Protein AF-A0A968ZEK9-F1 (afdb_monomer)

Radius of gyration: 23.85 Å; Cα contacts (8 Å, |Δi|>4): 477; chains: 1; bounding box: 77×80×57 Å

Solvent-accessible surface area (backbone atoms only — not comparable to full-atom values): 20614 Å² total; per-residue (Å²): 135,85,89,84,88,77,88,77,90,73,88,86,89,82,59,67,65,62,50,50,50,52,48,47,54,52,30,75,77,39,67,40,57,78,72,78,79,81,87,76,82,86,86,79,84,87,88,91,84,93,69,94,74,77,82,80,93,69,94,62,78,66,56,73,53,91,45,94,49,34,39,61,47,53,69,38,92,64,39,58,91,84,57,67,45,40,26,43,38,32,63,88,94,41,78,75,50,76,44,74,38,69,81,75,70,52,62,66,57,61,88,83,58,50,65,66,56,52,47,50,52,48,53,71,30,82,44,52,17,42,50,54,51,38,35,38,77,72,68,76,38,53,69,69,54,53,48,51,47,47,44,52,48,50,52,57,44,55,72,68,77,48,88,47,26,51,59,58,49,52,49,57,47,48,61,71,46,42,65,59,53,42,53,66,51,37,42,81,87,50,52,67,52,56,34,39,49,50,47,50,65,64,34,69,77,36,33,64,70,56,25,30,52,52,46,47,49,34,45,43,52,69,75,37,71,89,41,48,55,72,41,79,46,78,34,61,28,84,58,75,100,50,45,83,36,76,44,80,45,71,37,58,26,32,55,92,54,26,40,29,44,68,42,48,42,72,46,71,72,62,61,65,49,51,49,52,54,56,37,30,48,44,60,62,95,87,43,77,37,84,20,73,29,38,34,42,36,21,73,24,46,54,18,39,63,60,34,35,68,62,52,20,63,48,26,68,38,80,85,31,45,75,22,45,33,43,35,36,23,43,98,72,44,52,78,44,79,32,40,39,38,70,48,28,53,51,48,43,51,55,73,67,49,74,130

Mean predicted aligned error: 12.94 Å

Secondary structure (DSSP, 8-state):
--------------SHHHHHHHHHHHHHHSSB--------------------PPPP-----PPPPSSTTEEEEPBPTTS-TTSPEEEEEEETTEEEEEEEEP-----B--TTS-HHHHHHHHHHSTTHHHHHHHHHHTTSS-HHHHHHHHHHHHHHHHHTTSPPBHHHHHHHHHHHHHHHHHHHHT-TTS-HHHHHHHHHHHHTTS-HHHHHHHHHHHHHHHTSTT-B--EEEEEE--SSTTTT-EEEEEESEEETTEEEEEE--SS---HHHHHHHHHTTSPPTTPPPS-SEEEEEESSHHHHHHHHHHHHHHHTSTTTTTTEEEEEE-TT--EEEE-SHHHHHHHHHHHHS--

Structure (mmCIF, N/CA/C/O backbone):
data_AF-A0A968ZEK9-F1
#
_entry.id   AF-A0A968ZEK9-F1
#
loop_
_atom_site.group_PDB
_atom_site.id
_atom_site.type_symbol
_atom_site.label_atom_id
_atom_site.label_alt_id
_atom_site.label_comp_id
_atom_site.label_asym_id
_atom_site.label_entity_id
_atom_site.label_seq_id
_atom_site.pdbx_PDB_ins_code
_atom_site.Cartn_x
_atom_site.Cartn_y
_atom_site.Cartn_z
_atom_site.occupancy
_atom_site.B_iso_or_equiv
_atom_site.auth_seq_id
_atom_site.auth_comp_id
_atom_site.auth_asym_id
_atom_site.auth_atom_id
_atom_site.pdbx_PDB_model_num
ATOM 1 N N . THR A 1 1 ? -43.739 57.007 -2.354 1.00 28.98 1 THR A N 1
ATOM 2 C CA . THR A 1 1 ? -44.559 56.639 -3.524 1.00 28.98 1 THR A CA 1
ATOM 3 C C . THR A 1 1 ? -43.654 56.047 -4.590 1.00 28.98 1 THR A C 1
ATOM 5 O O . THR A 1 1 ? -42.732 56.745 -4.977 1.00 28.98 1 THR A O 1
ATOM 8 N N . LEU A 1 2 ? -43.916 54.785 -4.980 1.00 26.22 2 LEU A N 1
ATOM 9 C CA . LEU A 1 2 ? -43.369 53.987 -6.110 1.00 26.22 2 LEU A CA 1
ATOM 10 C C . LEU A 1 2 ? -41.840 53.753 -6.122 1.00 26.22 2 LEU A C 1
ATOM 12 O O 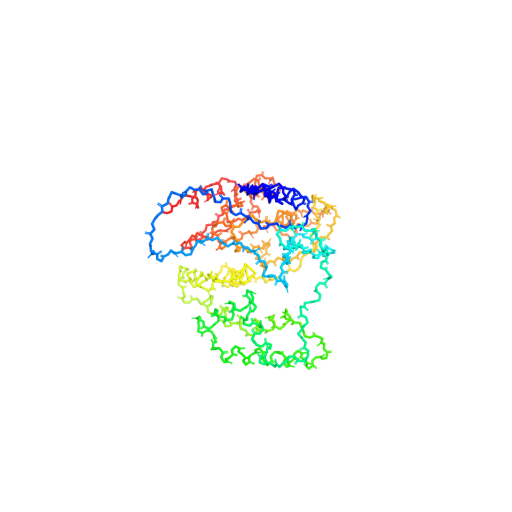. LEU A 1 2 ? -41.072 54.657 -6.405 1.00 26.22 2 LEU A O 1
ATOM 16 N N . THR A 1 3 ? -41.327 52.618 -5.633 1.00 30.19 3 THR A N 1
ATOM 17 C CA . THR A 1 3 ? -41.243 51.270 -6.255 1.00 30.19 3 THR A CA 1
ATOM 18 C C . THR A 1 3 ? -40.454 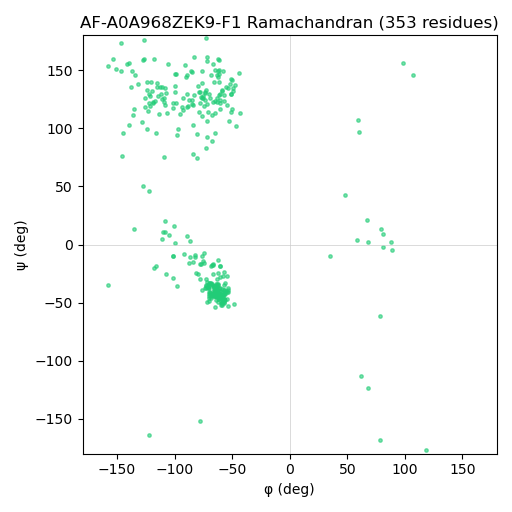51.244 -7.567 1.00 30.19 3 THR A C 1
ATOM 20 O O . THR A 1 3 ? -40.980 51.612 -8.612 1.00 30.19 3 THR A O 1
ATOM 23 N N . GLN A 1 4 ? -39.245 50.676 -7.532 1.00 22.75 4 GLN A N 1
ATOM 24 C CA . GLN A 1 4 ? -38.703 49.957 -8.683 1.00 22.75 4 GLN A CA 1
ATOM 25 C C . GLN A 1 4 ? -37.973 48.698 -8.209 1.00 22.75 4 GLN A C 1
ATOM 27 O O . GLN A 1 4 ? -36.874 48.728 -7.662 1.00 22.75 4 GLN A O 1
ATOM 32 N N . THR A 1 5 ? -38.658 47.577 -8.386 1.00 30.38 5 THR A N 1
ATOM 33 C CA . THR A 1 5 ? -38.152 46.217 -8.257 1.00 30.38 5 THR A CA 1
ATOM 34 C C . THR A 1 5 ? -37.306 45.918 -9.491 1.00 30.38 5 THR A C 1
ATOM 36 O O . THR A 1 5 ? -37.800 46.031 -10.612 1.00 30.38 5 THR A O 1
ATOM 39 N N . SER A 1 6 ? -36.055 45.497 -9.311 1.00 24.09 6 SER A N 1
ATOM 40 C CA . SER A 1 6 ? -35.352 44.734 -10.343 1.00 24.09 6 SER A CA 1
ATOM 41 C C . SER A 1 6 ? -34.788 43.463 -9.717 1.00 24.09 6 SER A C 1
ATOM 43 O O . SER A 1 6 ? -33.847 43.468 -8.932 1.00 24.09 6 SER A O 1
ATOM 45 N N . THR A 1 7 ? -35.446 42.349 -10.017 1.00 27.64 7 THR A N 1
ATOM 46 C CA . THR A 1 7 ? -34.918 41.001 -9.829 1.00 27.64 7 THR A CA 1
ATOM 47 C C . THR A 1 7 ? -33.911 40.741 -10.938 1.00 27.64 7 THR A C 1
ATOM 49 O O . THR A 1 7 ? -34.294 40.599 -12.098 1.00 27.64 7 THR A O 1
ATOM 52 N N . TYR A 1 8 ? -32.629 40.670 -10.584 1.00 22.91 8 TYR A N 1
ATOM 53 C CA . TYR A 1 8 ? -31.582 40.181 -11.474 1.00 22.91 8 TYR A CA 1
ATOM 54 C C . TYR A 1 8 ? -31.314 38.709 -11.147 1.00 22.91 8 TYR A C 1
ATOM 56 O O . TYR A 1 8 ? -30.623 38.380 -10.186 1.00 22.91 8 TYR A O 1
ATOM 64 N N . SER A 1 9 ? -31.892 37.801 -11.933 1.00 31.06 9 SER A N 1
ATOM 65 C CA . SER A 1 9 ? -31.552 36.376 -11.914 1.00 31.06 9 SER A CA 1
ATOM 66 C C . SER A 1 9 ? -30.333 36.141 -12.812 1.00 31.06 9 SER A C 1
ATOM 68 O O . SER A 1 9 ? -30.461 35.708 -13.957 1.00 31.06 9 SER A O 1
ATOM 70 N N . GLY A 1 10 ? -29.146 36.479 -12.312 1.00 24.17 10 GLY A N 1
ATOM 71 C CA . GLY A 1 10 ? -27.875 36.142 -12.950 1.00 24.17 10 GLY A CA 1
ATOM 72 C C . GLY A 1 10 ? -27.344 34.819 -12.404 1.00 24.17 10 GLY A C 1
ATOM 73 O O . GLY A 1 10 ? -27.032 34.721 -11.222 1.00 24.17 10 GLY A O 1
ATOM 74 N N . ARG A 1 11 ? -27.244 33.789 -13.251 1.00 26.94 11 ARG A N 1
ATOM 75 C CA . ARG A 1 11 ? -26.479 32.569 -12.950 1.00 26.94 11 ARG A CA 1
ATOM 76 C C . ARG A 1 11 ? -24.991 32.929 -12.896 1.00 26.94 11 ARG A C 1
ATOM 78 O O . ARG A 1 11 ? -24.403 33.217 -13.934 1.00 26.94 11 ARG A O 1
ATOM 85 N N . PHE A 1 12 ? -24.389 32.878 -11.712 1.00 25.55 12 PHE A N 1
ATOM 86 C CA . PHE A 1 12 ? -22.942 32.992 -11.521 1.00 25.55 12 PHE A CA 1
ATOM 87 C C . PHE A 1 12 ? -22.334 31.588 -11.393 1.00 25.55 12 PHE A C 1
ATOM 89 O O . PHE A 1 12 ? -22.317 30.999 -10.321 1.00 25.55 12 PHE A O 1
ATOM 96 N N . THR A 1 13 ? -21.852 31.038 -12.507 1.00 30.58 13 THR A N 1
ATOM 97 C CA . THR A 1 13 ? -21.030 29.808 -12.558 1.00 30.58 13 THR A CA 1
ATOM 98 C C . THR A 1 13 ? -19.686 30.094 -13.226 1.00 30.58 13 THR A C 1
ATOM 100 O O . THR A 1 13 ? -19.259 29.366 -14.114 1.00 30.58 13 THR A O 1
ATOM 103 N N . TRP A 1 14 ? -19.032 31.186 -12.826 1.00 26.61 14 TRP A N 1
ATOM 104 C CA . TRP A 1 14 ? -17.712 31.588 -13.322 1.00 26.61 14 TRP A CA 1
ATOM 105 C C . TRP A 1 14 ? -16.916 32.252 -12.192 1.00 26.61 14 TRP A C 1
ATOM 107 O O . TRP A 1 14 ? -16.820 33.470 -12.124 1.00 26.61 14 TRP A O 1
ATOM 117 N N . THR A 1 15 ? -16.397 31.444 -11.268 1.00 35.91 15 THR A N 1
ATOM 118 C CA . THR A 1 15 ? -15.361 31.878 -10.302 1.00 35.91 15 THR A CA 1
ATOM 119 C C . THR A 1 15 ? -14.580 30.690 -9.748 1.00 35.91 15 THR A C 1
ATOM 121 O O . THR A 1 15 ? -13.368 30.768 -9.593 1.00 35.91 15 THR A O 1
ATOM 124 N N . ILE A 1 16 ? -15.234 29.539 -9.557 1.00 39.25 16 ILE A N 1
ATOM 125 C CA . ILE A 1 16 ? -14.569 28.323 -9.058 1.00 39.25 16 ILE A CA 1
ATOM 126 C C . ILE A 1 16 ? -13.562 27.772 -10.082 1.00 39.25 16 ILE A C 1
ATOM 128 O O . ILE A 1 16 ? -12.520 27.254 -9.699 1.00 39.25 16 ILE A O 1
ATOM 132 N N . HIS A 1 17 ? -13.826 27.900 -11.388 1.00 37.75 17 HIS A N 1
ATOM 133 C CA . HIS A 1 17 ? -12.976 27.271 -12.403 1.00 37.75 17 HIS A CA 1
ATOM 134 C C . HIS A 1 17 ? -11.595 27.934 -12.518 1.00 37.75 17 HIS A C 1
ATOM 136 O O . HIS A 1 17 ? -10.592 27.224 -12.547 1.00 37.75 17 HIS A O 1
ATOM 142 N N . ASP A 1 18 ? -11.535 29.268 -12.497 1.00 40.44 18 ASP A N 1
ATOM 143 C CA . ASP A 1 18 ? -10.281 30.024 -12.610 1.00 40.44 18 ASP A CA 1
ATOM 144 C C . ASP A 1 18 ? -9.437 29.933 -11.334 1.00 40.44 18 ASP A C 1
ATOM 146 O O . ASP A 1 18 ? -8.210 29.833 -11.405 1.00 40.44 18 ASP A O 1
ATOM 150 N N . GLU A 1 19 ? -10.080 29.885 -10.163 1.00 44.72 19 GLU A N 1
ATOM 151 C CA . GLU A 1 19 ? -9.383 29.629 -8.903 1.00 44.72 19 GLU A CA 1
ATOM 152 C C . GLU A 1 19 ? -8.869 28.193 -8.825 1.00 44.72 19 GLU A C 1
ATOM 154 O O . GLU A 1 19 ? -7.723 28.000 -8.440 1.00 44.72 19 GLU A O 1
ATOM 159 N N . VAL A 1 20 ? -9.633 27.189 -9.275 1.00 44.78 20 VAL A N 1
ATOM 160 C CA . VAL A 1 20 ? -9.168 25.792 -9.366 1.00 44.78 20 VAL A CA 1
ATOM 161 C C . VAL A 1 20 ? -8.015 25.645 -10.365 1.00 44.78 20 VAL A C 1
ATOM 163 O O . VAL A 1 20 ? -7.113 24.843 -10.128 1.00 44.78 20 VAL A O 1
ATOM 166 N N . ILE A 1 21 ? -7.990 26.420 -11.454 1.00 43.75 21 ILE A N 1
ATOM 167 C CA . ILE A 1 21 ? -6.872 26.437 -12.411 1.00 43.75 21 ILE A CA 1
ATOM 168 C C . ILE A 1 21 ? -5.627 27.082 -11.784 1.00 43.75 21 ILE A C 1
ATOM 170 O O . ILE A 1 21 ? -4.557 26.481 -11.852 1.00 43.75 21 ILE A O 1
ATOM 174 N N . ARG A 1 22 ? -5.751 28.229 -11.096 1.00 43.62 22 ARG A N 1
ATOM 175 C CA . ARG A 1 22 ? -4.633 28.847 -10.349 1.00 43.62 22 ARG A CA 1
ATOM 176 C C . ARG A 1 22 ? -4.130 27.960 -9.210 1.00 43.62 22 ARG A C 1
ATOM 178 O O . ARG A 1 22 ? -2.925 27.832 -9.025 1.00 43.62 22 ARG A O 1
ATOM 185 N N . LEU A 1 23 ? -5.046 27.316 -8.489 1.00 47.19 23 LEU A N 1
ATOM 186 C CA . LEU A 1 23 ? -4.777 26.328 -7.447 1.00 47.19 23 LEU A CA 1
ATOM 187 C C . LEU A 1 23 ? -4.029 25.127 -8.025 1.00 47.19 23 LEU A C 1
ATOM 189 O O . LEU A 1 23 ? -3.030 24.710 -7.448 1.00 47.19 23 LEU A O 1
ATOM 193 N N . ARG A 1 24 ? -4.458 24.601 -9.181 1.00 43.88 24 ARG A N 1
ATOM 194 C CA . ARG A 1 24 ? -3.732 23.547 -9.897 1.00 43.88 24 ARG A CA 1
ATOM 195 C C . ARG A 1 24 ? -2.339 24.019 -10.256 1.00 43.88 24 ARG A C 1
ATOM 197 O O . ARG A 1 24 ? -1.403 23.334 -9.885 1.00 43.88 24 ARG A O 1
ATOM 204 N N . GLN A 1 25 ? -2.175 25.175 -10.890 1.00 40.12 25 GLN A N 1
ATOM 205 C CA . GLN A 1 25 ? -0.856 25.681 -11.281 1.00 40.12 25 GLN A CA 1
ATOM 206 C C . GLN A 1 25 ? 0.080 25.832 -10.070 1.00 40.12 25 GLN A C 1
ATOM 208 O O . GLN A 1 25 ? 1.155 25.243 -10.059 1.00 40.12 25 GLN A O 1
ATOM 213 N N . TRP A 1 26 ? -0.388 26.455 -8.985 1.00 46.41 26 TRP A N 1
ATOM 214 C CA . TRP A 1 26 ? 0.371 26.581 -7.737 1.00 46.41 26 TRP A CA 1
ATOM 215 C C . TRP A 1 26 ? 0.687 25.229 -7.074 1.00 46.41 26 TRP A C 1
ATOM 217 O O . TRP A 1 26 ? 1.816 25.006 -6.650 1.00 46.41 26 TRP A O 1
ATOM 227 N N . ALA A 1 27 ? -0.270 24.299 -7.005 1.00 48.72 27 ALA A N 1
ATOM 228 C CA . ALA A 1 27 ? -0.059 22.977 -6.414 1.00 48.72 27 ALA A CA 1
ATOM 229 C C . ALA A 1 27 ? 0.807 22.068 -7.297 1.00 48.72 27 ALA A C 1
ATOM 231 O O . ALA A 1 27 ? 1.523 21.222 -6.774 1.00 48.72 27 ALA A O 1
ATOM 232 N N . THR A 1 28 ? 0.781 22.225 -8.627 1.00 45.41 28 THR A N 1
ATOM 233 C CA . THR A 1 28 ? 1.681 21.473 -9.519 1.00 45.41 28 THR A CA 1
ATOM 234 C C . THR A 1 28 ? 3.130 21.887 -9.265 1.00 45.41 28 THR A C 1
ATOM 236 O O . THR A 1 28 ? 3.989 21.007 -9.209 1.00 45.41 28 THR A O 1
ATOM 239 N N . ASP A 1 29 ? 3.347 23.179 -8.992 1.00 47.03 29 ASP A N 1
ATOM 240 C CA . ASP A 1 29 ? 4.649 23.790 -8.704 1.00 47.03 29 ASP A CA 1
ATOM 241 C C . ASP A 1 29 ? 5.085 23.665 -7.225 1.00 47.03 29 ASP A C 1
ATOM 243 O O . ASP A 1 29 ? 6.263 23.832 -6.912 1.00 47.03 29 ASP A O 1
ATOM 247 N N . THR A 1 30 ? 4.171 23.328 -6.303 1.00 49.38 30 THR A N 1
ATOM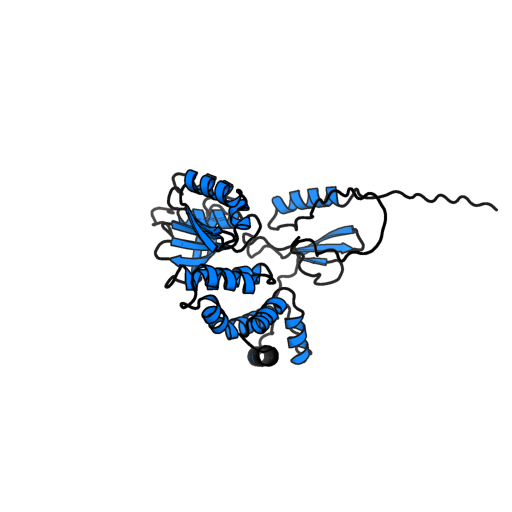 248 C CA . THR A 1 30 ? 4.432 23.312 -4.851 1.00 49.38 30 THR A CA 1
ATOM 249 C C . THR A 1 30 ? 3.854 22.056 -4.197 1.00 49.38 30 THR A C 1
ATOM 251 O O . THR A 1 30 ? 2.641 21.967 -4.132 1.00 49.38 30 THR A O 1
ATOM 254 N N . VAL A 1 31 ? 4.707 21.134 -3.706 1.00 52.03 31 VAL A N 1
ATOM 255 C CA . VAL A 1 31 ? 4.611 20.117 -2.602 1.00 52.03 31 VAL A CA 1
ATOM 256 C C . VAL A 1 31 ? 3.269 19.379 -2.281 1.00 52.03 31 VAL A C 1
ATOM 258 O O . VAL A 1 31 ? 3.261 18.389 -1.554 1.00 52.03 31 VAL A O 1
ATOM 261 N N . TYR A 1 32 ? 2.122 19.755 -2.837 1.00 50.28 32 TYR A N 1
ATOM 262 C CA . TYR A 1 32 ? 0.776 19.312 -2.466 1.00 50.28 32 TYR A CA 1
ATOM 263 C C . TYR A 1 32 ? 0.018 18.790 -3.694 1.00 50.28 32 TYR A C 1
ATOM 265 O O . TYR A 1 32 ? 0.354 19.094 -4.842 1.00 50.28 32 TYR A O 1
ATOM 273 N N . GLU A 1 33 ? -1.010 17.976 -3.462 1.00 44.84 33 GLU A N 1
ATOM 274 C CA . GLU A 1 33 ? -1.949 17.528 -4.496 1.00 44.84 33 GLU A CA 1
ATOM 275 C C . GLU A 1 33 ? -3.352 18.059 -4.204 1.00 44.84 33 GLU A C 1
ATOM 277 O O . GLU A 1 33 ? -3.805 18.070 -3.060 1.00 44.84 33 GLU A O 1
ATOM 282 N N . LEU A 1 34 ? -4.054 18.501 -5.252 1.00 43.53 34 LEU A N 1
ATOM 283 C CA . LEU A 1 34 ? -5.446 18.934 -5.151 1.00 43.53 34 LEU A CA 1
ATOM 284 C C . LEU A 1 34 ? -6.408 17.827 -5.593 1.00 43.53 34 LEU A C 1
ATOM 286 O O . LEU A 1 34 ? -6.103 17.091 -6.538 1.00 43.53 34 LEU A O 1
ATOM 290 N N . PRO A 1 35 ? -7.605 17.744 -4.986 1.00 40.25 35 PRO A N 1
ATOM 291 C CA . PRO A 1 35 ? -8.634 16.809 -5.417 1.00 40.25 35 PRO A CA 1
ATOM 292 C C . PRO A 1 35 ? -9.080 17.089 -6.862 1.00 40.25 35 PRO A C 1
ATOM 294 O O . PRO A 1 35 ? -9.258 18.236 -7.283 1.00 40.25 35 PRO A O 1
ATOM 297 N N . LYS A 1 36 ? -9.299 16.024 -7.644 1.00 37.28 36 LYS A N 1
ATOM 298 C CA . LYS A 1 36 ? -9.933 16.130 -8.964 1.00 37.28 36 LYS A CA 1
ATOM 299 C C . LYS A 1 36 ? -11.417 16.461 -8.787 1.00 37.28 36 LYS A C 1
ATOM 301 O O . LYS A 1 36 ? -12.175 15.630 -8.304 1.00 37.28 36 LYS A O 1
ATOM 306 N N . VAL A 1 37 ? -11.839 17.644 -9.224 1.00 34.81 37 VAL A N 1
ATOM 307 C CA . VAL A 1 37 ? -13.261 17.955 -9.441 1.00 34.81 37 VAL A CA 1
ATOM 308 C C . VAL A 1 37 ? -13.694 17.279 -10.747 1.00 34.81 37 VAL A C 1
ATOM 310 O O . VAL A 1 37 ? -13.022 17.457 -11.766 1.00 34.81 37 VAL A O 1
ATOM 313 N N . SER A 1 38 ? -14.760 16.472 -10.731 1.00 34.12 38 SER A N 1
ATOM 314 C CA . SER A 1 38 ? -15.319 15.879 -11.950 1.00 34.12 38 SER A CA 1
ATOM 315 C C . SER A 1 38 ? -16.028 16.953 -12.780 1.00 34.12 38 SER A C 1
ATOM 317 O O . SER A 1 38 ? -16.972 17.590 -12.317 1.00 34.12 38 SER A O 1
ATOM 319 N N . GLU A 1 39 ? -15.582 17.162 -14.019 1.00 34.09 39 GLU A N 1
ATOM 320 C CA . GLU A 1 39 ? -16.275 18.003 -15.002 1.00 34.09 39 GLU A CA 1
ATOM 321 C C . GLU A 1 39 ? -17.419 17.204 -15.641 1.00 34.09 39 GLU A C 1
ATOM 323 O O . GLU A 1 39 ? -17.317 16.756 -16.783 1.00 34.09 39 GLU A O 1
ATOM 328 N N . ASP A 1 40 ? -18.513 16.993 -14.909 1.00 31.09 40 ASP A N 1
ATOM 329 C CA . ASP A 1 40 ? -19.722 16.425 -15.510 1.00 31.09 40 ASP A CA 1
ATOM 330 C C . ASP A 1 40 ? -20.536 17.545 -16.174 1.00 31.09 40 ASP A C 1
ATOM 332 O O . ASP A 1 40 ? -21.197 18.359 -15.524 1.00 31.09 40 ASP A O 1
ATOM 336 N N . ARG A 1 41 ? -20.450 17.622 -17.507 1.00 29.83 41 ARG A N 1
ATOM 337 C CA . ARG A 1 41 ? -21.214 18.569 -18.328 1.00 29.83 41 ARG A CA 1
ATOM 338 C C . ARG A 1 41 ? -22.683 18.148 -18.377 1.00 29.83 41 ARG A C 1
ATOM 340 O O . ARG A 1 41 ? -23.063 17.226 -19.093 1.00 29.83 41 ARG A O 1
ATOM 347 N N . SER A 1 42 ? -23.524 18.884 -17.663 1.00 29.36 42 SER A N 1
ATOM 348 C CA . SER A 1 42 ? -24.974 18.716 -17.625 1.00 29.36 42 SER A CA 1
ATOM 349 C C . SER A 1 42 ? -25.623 18.905 -19.008 1.00 29.36 42 SER A C 1
ATOM 351 O O . SER A 1 42 ? -25.658 20.009 -19.552 1.00 29.36 42 SER A O 1
ATOM 353 N N . ARG A 1 43 ? -26.250 17.852 -19.543 1.00 28.77 43 ARG A N 1
ATOM 354 C CA . ARG A 1 43 ? -27.448 17.970 -20.391 1.00 28.77 43 ARG A CA 1
ATOM 355 C C . ARG A 1 43 ? -28.555 17.128 -19.766 1.00 28.77 43 ARG A C 1
ATOM 357 O O . ARG A 1 43 ? -28.595 15.921 -19.956 1.00 28.77 43 ARG A O 1
ATOM 364 N N . ALA A 1 44 ? -29.452 17.783 -19.036 1.00 28.42 44 ALA A N 1
ATOM 365 C CA . ALA A 1 44 ? -30.714 17.202 -18.599 1.00 28.42 44 ALA A CA 1
ATOM 366 C C . ALA A 1 44 ? -31.860 18.089 -19.104 1.00 28.42 44 ALA A C 1
ATOM 368 O O . ALA A 1 44 ? -31.965 19.259 -18.734 1.00 28.42 44 ALA A O 1
ATOM 369 N N . ILE A 1 45 ? -32.674 17.523 -19.997 1.00 27.56 45 ILE A N 1
ATOM 370 C CA . ILE A 1 45 ? -34.007 18.012 -20.369 1.00 27.56 45 ILE A CA 1
ATOM 371 C C . ILE A 1 45 ? -35.003 17.445 -19.340 1.00 27.56 45 ILE A C 1
ATOM 373 O O . ILE A 1 45 ? -34.774 16.383 -18.766 1.00 27.56 45 ILE A O 1
ATOM 377 N N . ALA A 1 46 ? -36.058 18.209 -19.065 1.00 27.81 46 ALA A N 1
ATOM 378 C CA . ALA A 1 46 ? -36.941 18.115 -17.907 1.00 27.81 46 ALA A CA 1
ATOM 379 C C . ALA A 1 46 ? -37.911 16.908 -17.839 1.00 27.81 46 ALA A C 1
ATOM 381 O O . ALA A 1 46 ? -38.335 16.378 -18.864 1.00 27.81 46 ALA A O 1
ATOM 382 N N . SER A 1 47 ? -38.391 16.684 -16.599 1.00 25.78 47 SER A N 1
ATOM 383 C CA . SER A 1 47 ? -39.685 16.096 -16.159 1.00 25.78 47 SER A CA 1
ATOM 384 C C . SER A 1 47 ? -39.739 14.594 -15.753 1.00 25.78 47 SER A C 1
ATOM 386 O O . SER A 1 47 ? -38.816 13.855 -16.076 1.00 25.78 47 SER A O 1
ATOM 388 N N . PRO A 1 48 ? -40.721 14.149 -14.918 1.00 31.12 48 PRO A N 1
ATOM 389 C CA . PRO A 1 48 ? -40.449 13.782 -13.516 1.00 31.12 48 PRO A CA 1
ATOM 390 C C . PRO A 1 48 ? -40.917 12.368 -13.076 1.00 31.12 48 PRO A C 1
ATOM 392 O O . PRO A 1 48 ? -41.633 11.684 -13.799 1.00 31.12 48 PRO A O 1
ATOM 395 N N . ALA A 1 49 ? -40.575 12.028 -11.817 1.00 24.38 49 ALA A N 1
ATOM 396 C CA . ALA A 1 49 ? -41.019 10.915 -10.943 1.00 24.38 49 ALA A CA 1
ATOM 397 C C . ALA A 1 49 ? -39.998 9.767 -10.700 1.00 24.38 49 ALA A C 1
ATOM 399 O O . ALA A 1 49 ? -39.144 9.489 -11.541 1.00 24.38 49 ALA A O 1
ATOM 400 N N . PRO A 1 50 ? -39.998 9.163 -9.488 1.00 29.48 50 PRO A N 1
ATOM 401 C CA . PRO A 1 50 ? -38.776 8.762 -8.801 1.00 29.48 50 PRO A CA 1
ATOM 402 C C . PRO A 1 50 ? -38.409 7.309 -9.094 1.00 29.48 50 PRO A C 1
ATOM 404 O O . PRO A 1 50 ? -39.117 6.382 -8.710 1.00 29.48 50 PRO A O 1
ATOM 407 N N . THR A 1 51 ? -37.245 7.099 -9.699 1.00 25.00 51 THR A N 1
ATOM 408 C CA . THR A 1 51 ? -36.610 5.779 -9.729 1.00 25.00 51 THR A CA 1
ATOM 409 C C . THR A 1 51 ? -35.320 5.873 -8.928 1.00 25.00 51 THR A C 1
ATOM 411 O O . THR A 1 51 ? -34.528 6.786 -9.151 1.00 25.00 51 THR A O 1
ATOM 414 N N . ARG A 1 52 ? -35.137 4.963 -7.960 1.00 30.55 52 ARG A N 1
ATOM 415 C CA . ARG A 1 52 ? -33.921 4.811 -7.143 1.00 30.55 52 ARG A CA 1
ATOM 416 C C . ARG A 1 52 ? -32.681 4.848 -8.043 1.00 30.55 52 ARG A C 1
ATOM 418 O O . ARG A 1 52 ? -32.368 3.861 -8.706 1.00 30.55 52 ARG A O 1
ATOM 425 N N . ALA A 1 53 ? -31.990 5.983 -8.063 1.00 24.36 53 ALA A N 1
ATOM 426 C CA . ALA A 1 53 ? -30.742 6.140 -8.786 1.00 24.36 53 ALA A CA 1
ATOM 427 C C . ALA A 1 53 ? -29.582 5.645 -7.915 1.00 24.36 53 ALA A C 1
ATOM 429 O O . ALA A 1 53 ? -29.395 6.059 -6.772 1.00 24.36 53 ALA A O 1
ATOM 430 N N . ARG A 1 54 ? -28.840 4.710 -8.499 1.00 24.50 54 ARG A N 1
ATOM 431 C CA . ARG A 1 54 ? -27.565 4.142 -8.068 1.00 24.50 54 ARG A CA 1
ATOM 432 C C . ARG A 1 54 ? -26.553 5.269 -7.809 1.00 24.50 54 ARG A C 1
ATOM 434 O O . ARG A 1 54 ? -26.445 6.178 -8.628 1.00 24.50 54 ARG A O 1
ATOM 441 N N . ALA A 1 55 ? -25.827 5.203 -6.693 1.00 24.38 55 ALA A N 1
ATOM 442 C CA . ALA A 1 55 ? -24.800 6.188 -6.351 1.00 24.38 55 ALA A CA 1
ATOM 443 C C . ALA A 1 55 ? -23.713 6.254 -7.449 1.00 24.38 55 ALA A C 1
ATOM 445 O O . ALA A 1 55 ? -23.246 5.197 -7.889 1.00 24.38 55 ALA A O 1
ATOM 446 N N . PRO A 1 56 ? -23.310 7.454 -7.911 1.00 23.53 56 PRO A N 1
ATOM 447 C CA . PRO A 1 56 ? -22.226 7.600 -8.870 1.00 23.53 56 PRO A CA 1
ATOM 448 C C . PRO A 1 56 ? -20.884 7.257 -8.212 1.00 23.53 56 PRO A C 1
ATOM 450 O O . PRO A 1 56 ? -20.532 7.757 -7.145 1.00 23.53 56 PRO A O 1
ATOM 453 N N . SER A 1 57 ? -20.132 6.383 -8.876 1.00 28.22 57 SER A N 1
ATOM 454 C CA . SER A 1 57 ? -18.766 5.993 -8.544 1.00 28.22 57 SER A CA 1
ATOM 455 C C . SER A 1 57 ? -17.799 7.141 -8.849 1.00 28.22 57 SER A C 1
ATOM 457 O O . SER A 1 57 ? -17.315 7.273 -9.972 1.00 28.22 57 SER A O 1
ATOM 459 N N . GLY A 1 58 ? -17.525 7.973 -7.849 1.00 23.03 58 GLY A N 1
ATOM 460 C CA . GLY A 1 58 ? -16.484 8.994 -7.889 1.00 23.03 58 GLY A CA 1
ATOM 461 C C . GLY A 1 58 ? -15.864 9.138 -6.507 1.00 23.03 58 GLY A C 1
ATOM 462 O O . GLY A 1 58 ? -16.408 9.820 -5.648 1.00 23.03 58 GLY A O 1
ATOM 463 N N . THR A 1 59 ? -14.744 8.461 -6.258 1.00 25.62 59 THR A N 1
ATOM 464 C CA . THR A 1 59 ? -13.970 8.635 -5.023 1.00 25.62 59 THR A CA 1
ATOM 465 C C . THR A 1 59 ? -13.109 9.886 -5.138 1.00 25.62 59 THR A C 1
ATOM 467 O O . THR A 1 59 ? -12.002 9.841 -5.678 1.00 25.62 59 THR A O 1
ATOM 470 N N . THR A 1 60 ? -13.620 10.999 -4.625 1.00 24.34 60 THR A N 1
ATOM 471 C CA . THR A 1 60 ? -12.837 12.195 -4.307 1.00 24.34 60 THR A CA 1
ATOM 472 C C . THR A 1 60 ? -12.339 12.056 -2.871 1.00 24.34 60 THR A C 1
ATOM 474 O O . THR A 1 60 ? -13.141 11.983 -1.943 1.00 24.34 60 THR A O 1
ATOM 477 N N . THR A 1 61 ? -11.024 12.016 -2.652 1.00 32.56 61 THR A N 1
ATOM 478 C CA . THR A 1 61 ? -10.435 12.174 -1.315 1.00 32.56 61 THR A CA 1
ATOM 479 C C . THR A 1 61 ? -10.547 13.638 -0.898 1.00 32.56 61 THR A C 1
ATOM 481 O O . THR A 1 61 ? -9.623 14.426 -1.066 1.00 32.56 61 THR A O 1
ATOM 484 N N . ALA A 1 62 ? -11.705 14.016 -0.365 1.00 33.91 62 ALA A N 1
ATOM 485 C CA . ALA A 1 62 ? -11.751 15.068 0.635 1.00 33.91 62 ALA A CA 1
ATOM 486 C C . ALA A 1 62 ? -11.451 14.396 1.981 1.00 33.91 62 ALA A C 1
ATOM 488 O O . ALA A 1 62 ? -12.171 13.480 2.384 1.00 33.91 62 ALA A O 1
ATOM 489 N N . ALA A 1 63 ? -10.390 14.818 2.676 1.00 38.69 63 ALA A N 1
ATOM 490 C CA . ALA A 1 63 ? -10.355 14.611 4.118 1.00 38.69 63 ALA A CA 1
ATOM 491 C C . ALA A 1 63 ? -11.609 15.301 4.673 1.00 38.69 63 ALA A C 1
ATOM 493 O O . ALA A 1 63 ? -11.896 16.441 4.295 1.00 38.69 63 ALA A O 1
ATOM 494 N N . ALA A 1 64 ? -12.403 14.588 5.475 1.00 38.03 64 ALA A N 1
ATOM 495 C CA . ALA A 1 64 ? -13.572 15.180 6.110 1.00 38.03 64 ALA A CA 1
ATOM 496 C C . ALA A 1 64 ? -13.152 16.491 6.801 1.00 38.03 64 ALA A C 1
ATOM 498 O O . ALA A 1 64 ? -12.041 16.551 7.337 1.00 38.03 64 ALA A O 1
ATOM 499 N N . PRO A 1 65 ? -13.987 17.542 6.764 1.00 36.25 65 PRO A N 1
ATOM 500 C CA . PRO A 1 65 ? -13.636 18.807 7.380 1.00 36.25 65 PRO A CA 1
ATOM 501 C C . PRO A 1 65 ? -13.259 18.577 8.844 1.00 36.25 65 PRO A C 1
ATOM 503 O O . PRO A 1 65 ? -14.087 18.121 9.629 1.00 36.25 65 PRO A O 1
ATOM 506 N N . ALA A 1 66 ? -12.023 18.923 9.218 1.00 42.25 66 ALA A N 1
ATOM 507 C CA . ALA A 1 66 ? -11.629 18.987 10.625 1.00 42.25 66 ALA A CA 1
ATOM 508 C C . ALA A 1 66 ? -12.541 19.971 11.394 1.00 42.25 66 ALA A C 1
ATOM 510 O O . ALA A 1 66 ? -12.771 19.800 12.588 1.00 42.25 66 ALA A O 1
ATOM 511 N N . LEU A 1 67 ? -13.087 20.968 10.672 1.00 39.12 67 LEU A N 1
ATOM 512 C CA . LEU A 1 67 ? -14.141 21.919 11.045 1.00 39.12 67 LEU A CA 1
ATOM 513 C C . LEU A 1 67 ? -14.918 22.356 9.775 1.00 39.12 67 LEU A C 1
ATOM 515 O O . LEU A 1 67 ? -14.307 22.402 8.702 1.00 39.12 67 LEU A O 1
ATOM 519 N N . PRO A 1 68 ? -16.215 22.729 9.846 1.00 43.25 68 PRO A N 1
ATOM 520 C CA . PRO A 1 68 ? -16.976 23.217 8.686 1.00 43.25 68 PRO A CA 1
ATOM 521 C C . PRO A 1 68 ? -16.248 24.344 7.930 1.00 43.25 68 PRO A C 1
ATOM 523 O O . PRO A 1 68 ? -15.803 25.314 8.541 1.00 43.25 68 PRO A O 1
ATOM 526 N N . GLY A 1 69 ? -16.119 24.219 6.603 1.00 49.09 69 GLY A N 1
ATOM 527 C CA . GLY A 1 69 ? -15.428 25.205 5.755 1.00 49.09 69 GLY A CA 1
ATOM 528 C C . GLY A 1 69 ? -13.896 25.088 5.721 1.00 49.09 69 GLY A C 1
ATOM 529 O O . GLY A 1 69 ? -13.228 25.960 5.170 1.00 49.09 69 GLY A O 1
ATOM 530 N N . GLN A 1 70 ? -13.305 24.031 6.286 1.00 47.81 70 GLN A N 1
ATOM 531 C CA . GLN A 1 70 ? -11.862 23.778 6.202 1.00 47.81 70 GLN A CA 1
ATOM 532 C C . GLN A 1 70 ? -11.583 22.440 5.521 1.00 47.81 70 GLN A C 1
ATOM 534 O O . GLN A 1 70 ? -12.162 21.423 5.893 1.00 47.81 70 GLN A O 1
ATOM 539 N N . TYR A 1 71 ? -10.664 22.443 4.557 1.00 56.03 71 TYR A N 1
ATOM 540 C CA . TYR A 1 71 ? -10.224 21.242 3.849 1.00 56.03 71 TYR A CA 1
ATOM 541 C C . TYR A 1 71 ? -8.722 21.079 4.036 1.00 56.03 71 TYR A C 1
ATOM 543 O O . TYR A 1 71 ? -7.944 21.950 3.647 1.00 56.03 71 TYR A O 1
ATOM 551 N N . GLU A 1 72 ? -8.302 19.977 4.645 1.00 57.72 72 GLU A N 1
ATOM 552 C CA . GLU A 1 72 ? -6.883 19.655 4.751 1.00 57.72 72 GLU A CA 1
ATOM 553 C C . GLU A 1 72 ? -6.354 19.192 3.389 1.00 57.72 72 GLU A C 1
ATOM 555 O O . GLU A 1 72 ? -6.963 18.349 2.724 1.00 57.72 72 GLU A O 1
ATOM 560 N N . LEU A 1 73 ? -5.230 19.767 2.959 1.00 58.78 73 LEU A N 1
ATOM 561 C CA . LEU A 1 73 ? -4.539 19.323 1.759 1.00 58.78 73 LEU A CA 1
ATOM 562 C C . LEU A 1 73 ? -3.643 18.136 2.094 1.00 58.78 73 LEU A C 1
ATOM 564 O O . LEU A 1 73 ? -2.795 18.211 2.987 1.00 58.78 73 LEU A O 1
ATOM 568 N N . ALA A 1 74 ? -3.776 17.062 1.320 1.00 55.12 74 ALA A N 1
ATOM 569 C CA . ALA A 1 74 ? -2.839 15.955 1.394 1.00 55.12 74 ALA A CA 1
ATOM 570 C C . ALA A 1 74 ? -1.450 16.428 0.933 1.00 55.12 74 ALA A C 1
ATOM 572 O O . ALA A 1 74 ? -1.276 16.939 -0.179 1.00 55.12 74 ALA A O 1
ATOM 573 N N . ARG A 1 75 ? -0.451 16.256 1.803 1.00 59.31 75 ARG A N 1
ATOM 574 C CA . ARG A 1 75 ? 0.960 16.401 1.428 1.00 59.31 75 ARG A CA 1
ATOM 575 C C . ARG A 1 75 ? 1.324 15.298 0.443 1.00 59.31 75 ARG A C 1
ATOM 577 O O . ARG A 1 75 ? 0.922 14.149 0.635 1.00 59.31 75 ARG A O 1
ATOM 584 N N . ARG A 1 76 ? 2.121 15.627 -0.576 1.00 57.59 76 ARG A N 1
ATOM 585 C CA . ARG A 1 76 ? 2.721 14.590 -1.420 1.00 57.59 76 ARG A CA 1
ATOM 586 C C . ARG A 1 76 ? 3.649 13.713 -0.575 1.00 57.59 76 ARG A C 1
ATOM 588 O O . ARG A 1 76 ? 4.335 14.258 0.293 1.00 57.59 76 ARG A O 1
ATOM 595 N N . PRO A 1 77 ? 3.744 12.401 -0.823 1.00 55.31 77 PRO A N 1
ATOM 596 C CA . PRO A 1 77 ? 4.738 11.544 -0.171 1.00 55.31 77 PRO A CA 1
ATOM 597 C C . PRO A 1 77 ? 6.196 12.023 -0.329 1.00 55.31 77 PRO A C 1
ATOM 599 O O . PRO A 1 77 ? 7.033 11.750 0.528 1.00 55.31 77 PRO A O 1
ATOM 602 N N . SER A 1 78 ? 6.511 12.747 -1.407 1.00 51.88 78 SER A N 1
ATOM 603 C CA . SER A 1 78 ? 7.803 13.406 -1.670 1.00 51.88 78 SER A CA 1
ATOM 604 C C . SER A 1 78 ? 8.055 14.694 -0.890 1.00 51.88 78 SER A C 1
ATOM 606 O O . SER A 1 78 ? 9.173 15.204 -0.911 1.00 51.88 78 SER A O 1
ATOM 608 N N . SER A 1 79 ? 7.047 15.237 -0.205 1.00 49.84 79 SER A N 1
ATOM 609 C CA . SER A 1 79 ? 7.190 16.494 0.530 1.00 49.84 79 SER A CA 1
ATOM 610 C C . SER A 1 79 ? 8.349 16.406 1.528 1.00 49.84 79 SER A C 1
ATOM 612 O O . SER A 1 79 ? 8.421 15.421 2.268 1.00 49.84 79 SER A O 1
ATOM 614 N N . PRO A 1 80 ? 9.222 17.429 1.627 1.00 49.66 80 PRO A N 1
ATOM 615 C CA . PRO A 1 80 ? 10.202 17.496 2.703 1.00 49.66 80 PRO A CA 1
ATOM 616 C C . PRO A 1 80 ? 9.513 17.301 4.056 1.00 49.66 80 PRO A C 1
ATOM 618 O O . PRO A 1 80 ? 8.432 17.844 4.280 1.00 49.66 80 PRO A O 1
ATOM 621 N N . ASN A 1 81 ? 10.145 16.597 4.999 1.00 49.66 81 ASN A N 1
ATOM 622 C CA . ASN A 1 81 ? 9.585 16.433 6.352 1.00 49.66 81 ASN A CA 1
ATOM 623 C C . ASN A 1 81 ? 9.319 17.783 7.053 1.00 49.66 81 ASN A C 1
ATOM 625 O O . ASN A 1 81 ? 8.496 17.859 7.962 1.00 49.66 81 ASN A O 1
ATOM 629 N N . SER A 1 82 ? 10.019 18.841 6.631 1.00 46.72 82 SER A N 1
ATOM 630 C CA . SER A 1 82 ? 9.847 20.222 7.089 1.00 46.72 82 SER A CA 1
ATOM 631 C C . SER A 1 82 ? 8.705 20.979 6.401 1.00 46.72 82 SER A C 1
ATOM 633 O O . SER A 1 82 ? 8.389 22.089 6.825 1.00 46.72 82 SER A O 1
ATOM 635 N N . ALA A 1 83 ? 8.087 20.422 5.354 1.00 50.00 83 ALA A N 1
ATOM 636 C CA . ALA A 1 83 ? 6.961 21.053 4.683 1.00 50.00 83 ALA A CA 1
ATOM 637 C C . ALA A 1 83 ? 5.754 21.096 5.639 1.00 50.00 83 ALA A C 1
ATOM 639 O O . ALA A 1 83 ? 5.323 20.040 6.133 1.00 50.00 83 ALA A O 1
ATOM 640 N N . PRO A 1 84 ? 5.208 22.294 5.925 1.00 52.78 84 PRO A N 1
ATOM 641 C CA . PRO A 1 84 ? 4.071 22.427 6.826 1.00 52.78 84 PRO A CA 1
ATOM 642 C C . PRO A 1 84 ? 2.868 21.660 6.263 1.00 52.78 84 PRO A C 1
ATOM 644 O O . PRO A 1 84 ? 2.727 21.512 5.057 1.00 52.78 84 PRO A O 1
ATOM 647 N N . GLY A 1 85 ? 1.976 21.144 7.108 1.00 61.53 85 GLY A N 1
ATOM 648 C CA . GLY A 1 85 ? 0.655 20.781 6.584 1.00 61.53 85 GLY A CA 1
ATOM 649 C C . GLY A 1 85 ? -0.043 22.062 6.118 1.00 61.53 85 GLY A C 1
ATOM 650 O O . GLY A 1 85 ? 0.219 23.125 6.678 1.00 61.53 85 GLY A O 1
ATOM 651 N N . LEU A 1 86 ? -0.913 22.002 5.115 1.00 66.69 86 LEU A N 1
ATOM 652 C CA . LEU A 1 86 ? -1.715 23.158 4.706 1.00 66.69 86 LEU A CA 1
ATOM 653 C C . LEU A 1 86 ? -3.191 22.802 4.755 1.00 66.69 86 LEU A C 1
ATOM 655 O O . LEU A 1 86 ? -3.591 21.714 4.347 1.00 66.69 86 LEU A O 1
ATOM 659 N N . ARG A 1 87 ? -4.009 23.745 5.218 1.00 69.50 87 ARG A N 1
ATOM 660 C CA . ARG A 1 87 ? -5.460 23.686 5.049 1.00 69.50 87 ARG A CA 1
ATOM 661 C C . ARG A 1 87 ? -5.911 24.795 4.118 1.00 69.50 87 ARG A C 1
ATOM 663 O O . ARG A 1 87 ? -5.476 25.938 4.250 1.00 69.50 87 ARG A O 1
ATOM 670 N N . ALA A 1 88 ? -6.795 24.454 3.194 1.00 66.56 88 ALA A N 1
ATOM 671 C CA . ALA A 1 88 ? -7.587 25.415 2.455 1.00 66.56 88 ALA A CA 1
ATOM 672 C C . ALA A 1 88 ? -8.717 25.911 3.362 1.00 66.56 88 ALA A C 1
ATOM 674 O O . ALA A 1 88 ? -9.473 25.108 3.921 1.00 66.56 88 ALA A O 1
ATOM 675 N N . ARG A 1 89 ? -8.835 27.231 3.510 1.00 59.19 89 ARG A N 1
ATOM 676 C CA . ARG A 1 89 ? -9.944 27.851 4.233 1.00 59.19 89 ARG A CA 1
ATOM 677 C C . ARG A 1 89 ? -10.989 28.351 3.247 1.00 59.19 89 ARG A C 1
ATOM 679 O O . ARG A 1 89 ? -10.666 29.050 2.289 1.00 59.19 89 ARG A O 1
ATOM 686 N N . VAL A 1 90 ? -12.239 27.998 3.513 1.00 60.88 90 VAL A N 1
ATOM 687 C CA . VAL A 1 90 ? -13.417 28.459 2.785 1.00 60.88 90 VAL A CA 1
ATOM 688 C C . VAL A 1 90 ? -14.347 29.130 3.794 1.00 60.88 90 VAL A C 1
ATOM 690 O O . VAL A 1 90 ? -14.728 28.530 4.798 1.00 60.88 90 VAL A O 1
ATOM 693 N N . VAL A 1 91 ? -14.680 30.400 3.567 1.00 61.53 91 VAL A N 1
ATOM 694 C CA . VAL A 1 91 ? -15.620 31.159 4.406 1.00 61.53 91 VAL A CA 1
ATOM 695 C C . VAL A 1 91 ? -16.849 31.471 3.559 1.00 61.53 91 VAL A C 1
ATOM 697 O O . VAL A 1 91 ? -16.763 32.219 2.587 1.00 61.53 91 VAL A O 1
ATOM 700 N N . GLY A 1 92 ? -17.987 30.862 3.902 1.00 72.62 92 GLY A N 1
ATOM 701 C CA . GLY A 1 92 ? -19.138 30.803 2.995 1.00 72.62 92 GLY A CA 1
ATOM 702 C C . GLY A 1 92 ? -18.818 29.909 1.792 1.00 72.62 92 GLY A C 1
ATOM 703 O O . GLY A 1 92 ? -18.411 28.768 1.991 1.00 72.62 92 GLY A O 1
ATOM 704 N N . ASP A 1 93 ? -18.938 30.458 0.579 1.00 68.56 93 ASP A N 1
ATOM 705 C CA . ASP A 1 93 ? -18.605 29.788 -0.695 1.00 68.56 93 ASP A CA 1
ATOM 706 C C . ASP A 1 93 ? -17.286 30.291 -1.323 1.00 68.56 93 ASP A C 1
ATOM 708 O O . ASP A 1 93 ? -16.965 29.955 -2.463 1.00 68.56 93 ASP A O 1
ATOM 712 N N . ALA A 1 94 ? -16.518 31.121 -0.607 1.00 56.09 94 ALA A N 1
ATOM 713 C CA . ALA A 1 94 ? -15.291 31.732 -1.118 1.00 56.09 94 ALA A CA 1
ATOM 714 C C . ALA A 1 94 ? -14.040 31.112 -0.483 1.00 56.09 94 ALA A C 1
ATOM 716 O O . ALA A 1 94 ? -13.934 31.023 0.744 1.00 56.09 94 ALA A O 1
ATOM 717 N N . PHE A 1 95 ? -13.073 30.719 -1.316 1.00 69.50 95 PHE A N 1
ATOM 718 C CA . PHE A 1 95 ? -11.736 30.336 -0.868 1.00 69.50 95 PHE A CA 1
ATOM 719 C C . PHE A 1 95 ? -10.997 31.578 -0.360 1.00 69.50 95 PHE A C 1
ATOM 7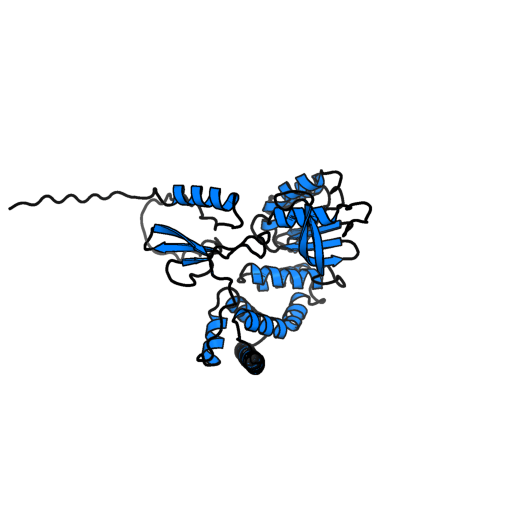21 O O . PHE A 1 95 ? -10.907 32.592 -1.046 1.00 69.50 95 PHE A O 1
ATOM 728 N N . THR A 1 96 ? -10.485 31.513 0.867 1.00 67.69 96 THR A N 1
ATOM 729 C CA . THR A 1 96 ? -9.841 32.656 1.535 1.00 67.69 96 THR A CA 1
ATOM 730 C C . THR A 1 96 ? -8.335 32.478 1.714 1.00 67.69 96 THR A C 1
ATOM 732 O O . THR A 1 96 ? -7.700 33.315 2.349 1.00 67.69 96 THR A O 1
ATOM 735 N N . GLY A 1 97 ? -7.753 31.399 1.181 1.00 69.06 97 GLY A N 1
ATOM 736 C CA . GLY A 1 97 ? -6.314 31.137 1.215 1.00 69.06 97 GLY A CA 1
ATOM 737 C C . GLY A 1 97 ? -5.916 29.858 1.953 1.00 69.06 97 GLY A C 1
ATOM 738 O O . GLY A 1 97 ? -6.756 29.077 2.415 1.00 69.06 97 GLY A O 1
ATOM 739 N N . PHE A 1 98 ? -4.601 29.654 2.045 1.00 70.94 98 PHE A N 1
ATOM 740 C CA . PHE A 1 98 ? -3.991 28.545 2.771 1.00 70.94 98 PHE A CA 1
ATOM 741 C C . PHE A 1 98 ? -3.501 28.988 4.139 1.00 70.94 98 PHE A C 1
ATOM 743 O O . PHE A 1 98 ? -2.849 30.022 4.272 1.00 70.94 98 PHE A O 1
ATOM 750 N N . GLU A 1 99 ? -3.762 28.162 5.143 1.00 64.44 99 GLU A N 1
ATOM 751 C CA . GLU A 1 99 ? -3.197 28.330 6.475 1.00 64.44 99 GLU A CA 1
ATOM 752 C C . GLU A 1 99 ? -2.280 27.137 6.785 1.00 64.44 99 GLU A C 1
ATOM 754 O O . GLU A 1 99 ? -2.662 25.992 6.511 1.00 64.44 99 GLU A O 1
ATOM 759 N N . PRO A 1 100 ? -1.080 27.367 7.351 1.00 56.25 100 PRO A N 1
ATOM 760 C CA . PRO A 1 100 ? -0.248 26.281 7.834 1.00 56.25 100 PRO A CA 1
ATOM 761 C C . PRO A 1 100 ? -0.962 25.540 8.965 1.00 56.25 100 PRO A C 1
ATOM 763 O O . PRO A 1 100 ? -1.359 26.139 9.966 1.00 56.25 100 PRO A O 1
ATOM 766 N N . LEU A 1 101 ? -1.101 24.222 8.824 1.00 56.19 101 LEU A N 1
ATOM 767 C CA . LEU A 1 101 ? -1.292 23.357 9.975 1.00 56.19 101 LEU A CA 1
ATOM 768 C C . LEU A 1 101 ? -0.027 23.467 10.819 1.00 56.19 101 LEU A C 1
ATOM 770 O O . LEU A 1 101 ? 1.077 23.163 10.354 1.00 56.19 101 LEU A O 1
ATOM 774 N N . ALA A 1 102 ? -0.197 23.867 12.078 1.00 48.84 102 ALA A N 1
ATOM 775 C CA . ALA A 1 102 ? 0.799 23.575 13.097 1.00 48.84 102 ALA A CA 1
ATOM 776 C C . ALA A 1 102 ? 1.167 22.086 12.981 1.00 48.84 102 ALA A C 1
ATOM 778 O O . ALA A 1 102 ? 0.273 21.271 12.745 1.00 48.84 102 ALA A O 1
ATOM 779 N N . ALA A 1 103 ? 2.461 21.749 13.079 1.00 44.78 103 ALA A N 1
ATOM 780 C CA . ALA A 1 103 ? 2.939 20.371 12.969 1.00 44.78 103 ALA A CA 1
ATOM 781 C C . ALA A 1 103 ? 2.007 19.463 13.773 1.00 44.78 103 ALA A C 1
ATOM 783 O O . ALA A 1 103 ? 1.894 19.636 14.987 1.00 44.78 103 ALA A O 1
ATOM 784 N N . ALA A 1 104 ? 1.278 18.584 13.082 1.00 47.66 104 ALA A N 1
ATOM 785 C CA . ALA A 1 104 ? 0.267 17.758 13.712 1.00 47.66 104 ALA A CA 1
ATOM 786 C C . ALA A 1 104 ? 0.976 16.776 14.651 1.00 47.66 104 ALA A C 1
ATOM 788 O O . ALA A 1 104 ? 1.348 15.669 14.266 1.00 47.66 104 ALA A O 1
ATOM 789 N N . ALA A 1 105 ? 1.184 17.187 15.903 1.00 50.53 105 ALA A N 1
ATOM 790 C CA . ALA A 1 105 ? 1.062 16.254 17.002 1.00 50.53 105 ALA A CA 1
ATOM 791 C C . ALA A 1 105 ? -0.307 15.609 16.778 1.00 50.53 105 ALA A C 1
ATOM 793 O O . ALA A 1 105 ? -1.304 16.331 16.722 1.00 50.53 105 ALA A O 1
ATOM 794 N N . GLY A 1 106 ? -0.322 14.307 16.477 1.00 58.94 106 GLY A N 1
ATOM 795 C CA . GLY A 1 106 ? -1.547 13.582 16.139 1.00 58.94 106 GLY A CA 1
ATOM 796 C C . GLY A 1 106 ? -2.683 13.943 17.094 1.00 58.94 106 GLY A C 1
ATOM 797 O O . GLY A 1 106 ? -2.400 14.276 18.246 1.00 58.94 106 GLY A O 1
ATOM 798 N N . THR A 1 107 ? -3.934 13.944 16.625 1.00 75.75 107 THR A N 1
ATOM 799 C CA . THR A 1 107 ? -5.059 14.520 17.377 1.00 75.75 107 THR A CA 1
ATOM 800 C C . THR A 1 107 ? -5.104 13.923 18.780 1.00 75.75 107 THR A C 1
ATOM 802 O O . THR A 1 107 ? -5.435 12.744 18.953 1.00 75.75 107 THR A O 1
ATOM 805 N N . GLU A 1 108 ? -4.695 14.731 19.763 1.00 83.81 108 GLU A N 1
ATOM 806 C CA . GLU A 1 108 ? -4.603 14.326 21.160 1.00 83.81 108 GLU A CA 1
ATOM 807 C C . GLU A 1 108 ? -6.001 13.938 21.626 1.00 83.81 108 GLU A C 1
ATOM 809 O O . GLU A 1 108 ? -6.958 14.683 21.419 1.00 83.81 108 GLU A O 1
ATOM 814 N N . ILE A 1 109 ? -6.120 12.752 22.214 1.00 84.38 109 ILE A N 1
ATOM 815 C CA . ILE A 1 109 ? -7.369 12.290 22.803 1.00 84.38 109 ILE A CA 1
ATOM 816 C C . ILE A 1 109 ? -7.480 12.981 24.165 1.00 84.38 109 ILE A C 1
ATOM 818 O O . ILE A 1 109 ? -6.644 12.715 25.035 1.00 84.38 109 ILE A O 1
ATOM 822 N N . PRO A 1 110 ? -8.466 13.873 24.384 1.00 81.44 110 PRO A N 1
ATOM 823 C CA . PRO A 1 110 ? -8.610 14.540 25.668 1.00 81.44 110 PRO A CA 1
ATOM 824 C C . PRO A 1 110 ? -8.808 13.510 26.780 1.00 81.44 110 PRO A C 1
ATOM 826 O O . PRO A 1 110 ? -9.663 12.633 26.677 1.00 81.44 110 PRO A O 1
ATOM 829 N N . HIS A 1 111 ? -8.063 13.651 27.876 1.00 81.69 111 HIS A N 1
ATOM 830 C CA . HIS A 1 111 ? -8.188 12.791 29.062 1.00 81.69 111 HIS A CA 1
ATOM 831 C C . HIS A 1 111 ? -9.571 12.876 29.732 1.00 81.69 111 HIS A C 1
ATOM 833 O O . HIS A 1 111 ? -9.897 12.058 30.586 1.00 81.69 111 HIS A O 1
ATOM 839 N N . THR A 1 112 ? -10.373 13.879 29.366 1.00 82.62 112 THR A N 1
ATOM 840 C CA . THR A 1 112 ? -11.758 14.048 29.807 1.00 82.62 112 THR A CA 1
ATOM 841 C C . THR A 1 112 ? -12.740 13.137 29.076 1.00 82.62 112 THR A C 1
ATOM 843 O O . THR A 1 112 ? -13.853 12.968 29.567 1.00 82.62 112 THR A O 1
ATOM 846 N N . LEU A 1 113 ? -12.367 12.561 27.925 1.00 85.62 113 LEU A N 1
ATOM 847 C CA . LEU A 1 113 ? -13.221 11.608 27.222 1.00 85.62 113 LEU A CA 1
ATOM 848 C C . LEU A 1 113 ? -13.248 10.274 27.965 1.00 85.62 113 LEU A C 1
ATOM 850 O O . LEU A 1 113 ? -12.216 9.699 28.312 1.00 85.62 113 LEU A O 1
ATOM 854 N N . SER A 1 114 ? -14.449 9.743 28.155 1.00 90.94 114 SER A N 1
ATOM 855 C CA . SER A 1 114 ? -14.639 8.375 28.613 1.00 90.94 114 SER A CA 1
ATOM 856 C C . SER A 1 114 ? -14.153 7.375 27.560 1.00 90.94 114 SER A C 1
ATOM 858 O O . SER A 1 114 ? -14.167 7.637 26.356 1.00 90.94 114 SER A O 1
ATOM 860 N N . ALA A 1 115 ? -13.798 6.165 27.997 1.00 91.25 115 ALA A N 1
ATOM 861 C CA . ALA A 1 115 ? -13.382 5.099 27.085 1.00 91.25 115 ALA A CA 1
ATOM 862 C C . ALA A 1 115 ? -14.447 4.789 26.012 1.00 91.25 115 ALA A C 1
ATOM 864 O O . ALA A 1 115 ? -14.109 4.477 24.873 1.00 91.25 115 ALA A O 1
ATOM 865 N N . LYS A 1 116 ? -15.736 4.932 26.354 1.00 93.62 116 LYS A N 1
ATOM 866 C CA . LYS A 1 116 ? -16.852 4.771 25.413 1.00 93.62 116 LYS A CA 1
ATOM 867 C C . LYS A 1 116 ? -16.855 5.858 24.335 1.00 93.62 116 LYS A C 1
ATOM 869 O O . LYS A 1 116 ? -17.042 5.539 23.169 1.00 93.62 116 LYS A O 1
ATOM 874 N N . GLU A 1 117 ? -16.623 7.116 24.705 1.00 92.62 117 GLU A N 1
ATOM 875 C CA . GLU A 1 117 ? -16.538 8.223 23.742 1.00 92.62 117 GLU A CA 1
ATOM 876 C C . GLU A 1 117 ? -15.333 8.069 22.811 1.00 92.62 117 GLU A C 1
ATOM 878 O O . GLU A 1 117 ? -15.450 8.331 21.618 1.00 92.62 117 GLU A O 1
ATOM 883 N N . VAL A 1 118 ? -14.202 7.570 23.319 1.00 92.19 118 VAL A N 1
ATOM 884 C CA . VAL A 1 118 ? -13.023 7.272 22.489 1.00 92.19 118 VAL A CA 1
ATOM 885 C C . VAL A 1 118 ? -13.302 6.148 21.487 1.00 92.19 118 VAL A C 1
ATOM 887 O O . VAL A 1 118 ? -12.901 6.249 20.327 1.00 92.19 118 VAL A O 1
ATOM 890 N N . VAL A 1 119 ? -14.009 5.092 21.904 1.00 95.38 119 VAL A N 1
ATOM 891 C CA . VAL A 1 119 ? -14.456 4.026 20.992 1.00 95.38 119 VAL A CA 1
ATOM 892 C C . VAL A 1 119 ? -15.340 4.601 19.888 1.00 95.38 119 VAL A C 1
ATOM 894 O O . VAL A 1 119 ? -15.064 4.358 18.714 1.00 95.38 119 VAL A O 1
ATOM 897 N N . THR A 1 120 ? -16.351 5.400 20.242 1.00 93.38 120 THR A N 1
ATOM 898 C CA . THR A 1 120 ? -17.224 6.061 19.260 1.00 93.38 120 THR A CA 1
ATOM 899 C C . THR A 1 120 ? -16.418 6.931 18.295 1.00 93.38 120 THR A C 1
ATOM 901 O O . THR A 1 120 ? -16.555 6.783 17.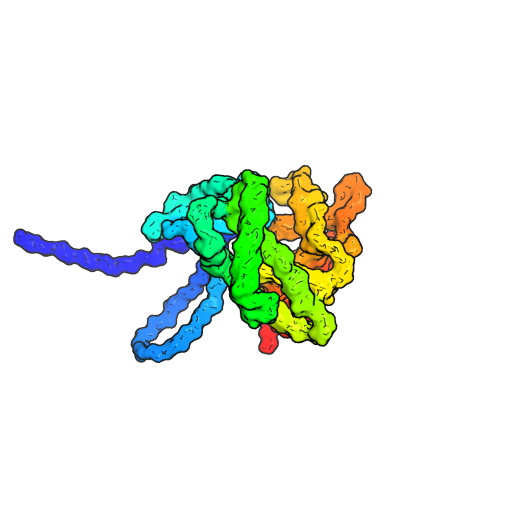087 1.00 93.38 120 THR A O 1
ATOM 904 N N . HIS A 1 121 ? -15.495 7.754 18.803 1.00 90.06 121 HIS A N 1
ATOM 905 C CA . HIS A 1 121 ? -14.616 8.595 17.980 1.00 90.06 121 HIS A CA 1
ATOM 906 C C . HIS A 1 121 ? -13.799 7.792 16.957 1.00 90.06 121 HIS A C 1
ATOM 908 O O . HIS A 1 121 ? -13.684 8.191 15.799 1.00 90.06 121 HIS A O 1
ATOM 914 N N . LEU A 1 122 ? -13.244 6.638 17.344 1.00 91.94 122 LEU A N 1
ATOM 915 C CA . LEU A 1 122 ? -12.513 5.782 16.404 1.00 91.94 122 LEU A CA 1
ATOM 916 C C . LEU A 1 122 ? -13.415 5.098 15.377 1.00 91.94 122 LEU A C 1
ATOM 918 O O . LEU A 1 122 ? -12.971 4.890 14.248 1.00 91.94 122 LEU A O 1
ATOM 922 N N . ARG A 1 123 ? -14.650 4.751 15.746 1.00 94.06 123 ARG A N 1
ATOM 923 C CA . ARG A 1 123 ? -15.633 4.165 14.822 1.00 94.06 123 ARG A CA 1
ATOM 924 C C . ARG A 1 123 ? -16.155 5.181 13.813 1.00 94.06 123 ARG A C 1
ATOM 926 O O . ARG A 1 123 ? -16.302 4.843 12.645 1.00 94.06 123 ARG A O 1
ATOM 933 N N . ASP A 1 124 ? -16.341 6.424 14.238 1.00 89.19 124 ASP A N 1
ATOM 934 C CA . ASP A 1 124 ? -16.815 7.513 13.379 1.00 89.19 124 ASP A CA 1
ATOM 935 C C . ASP A 1 124 ? -15.682 8.141 12.550 1.00 89.19 124 ASP A C 1
ATOM 937 O O . ASP A 1 124 ? -15.912 8.910 11.613 1.00 89.19 124 ASP A O 1
ATOM 941 N N . SER A 1 125 ? -14.430 7.800 12.863 1.00 85.06 125 SER A N 1
ATOM 942 C CA . SER A 1 125 ? -13.270 8.232 12.099 1.00 85.06 125 SER A CA 1
ATOM 943 C C . SER A 1 125 ? -13.337 7.743 10.655 1.00 85.06 125 SER A C 1
ATOM 945 O O . SER A 1 125 ? -13.237 6.544 10.386 1.00 85.06 125 SER A O 1
ATOM 947 N N . SER A 1 126 ? -13.296 8.683 9.709 1.00 80.62 126 SER A N 1
ATOM 948 C CA . SER A 1 126 ? -13.049 8.370 8.298 1.00 80.62 126 SER A CA 1
ATOM 949 C C . SER A 1 126 ? -11.779 7.518 8.133 1.00 80.62 126 SER A C 1
ATOM 951 O O . SER A 1 126 ? -10.773 7.732 8.820 1.00 80.62 126 SER A O 1
ATOM 953 N N . GLY A 1 127 ? -11.837 6.506 7.266 1.00 84.88 127 GLY A N 1
ATOM 954 C CA . GLY A 1 127 ? -10.773 5.523 7.054 1.00 84.88 127 GLY A CA 1
ATOM 955 C C . GLY A 1 127 ? -10.700 4.432 8.122 1.00 84.88 127 GLY A C 1
ATOM 956 O O . GLY A 1 127 ? -10.883 3.260 7.804 1.00 84.88 127 GLY A O 1
ATOM 957 N N . PHE A 1 128 ? -10.448 4.791 9.382 1.00 90.75 128 PHE A N 1
ATOM 958 C CA . PHE A 1 128 ? -10.245 3.787 10.433 1.00 90.75 128 PHE A CA 1
ATOM 959 C C . PHE A 1 128 ? -11.540 3.078 10.848 1.00 90.75 128 PHE A C 1
ATOM 961 O O . PHE A 1 128 ? -11.524 1.866 11.036 1.00 90.75 128 PHE A O 1
ATOM 968 N N . GLY A 1 129 ? -12.671 3.784 10.904 1.00 93.25 129 GLY A N 1
ATOM 969 C CA . GLY A 1 129 ? -13.979 3.175 11.152 1.00 93.25 129 GLY A CA 1
ATOM 970 C C . GLY A 1 129 ? -14.321 2.087 10.133 1.00 93.25 129 GLY A C 1
ATOM 971 O O . GLY A 1 129 ? -14.749 1.000 10.506 1.00 93.25 129 GLY A O 1
ATOM 972 N N . GLN A 1 130 ? -14.006 2.330 8.856 1.00 94.88 130 GLN A N 1
ATOM 973 C CA . GLN A 1 130 ? -14.178 1.358 7.768 1.00 94.88 130 GLN A CA 1
ATOM 974 C C . GLN A 1 130 ? -13.261 0.139 7.937 1.00 94.88 130 GLN A C 1
ATOM 976 O O . GLN A 1 130 ? -13.655 -0.981 7.625 1.00 94.88 130 GLN A O 1
ATOM 981 N N . TYR A 1 131 ? -12.042 0.332 8.455 1.00 96.25 131 TYR A N 1
ATOM 982 C CA . TYR A 1 131 ? -11.156 -0.779 8.808 1.00 96.25 131 TYR A CA 1
ATOM 983 C C . TYR A 1 131 ? -11.749 -1.634 9.938 1.00 96.25 131 TYR A C 1
ATOM 985 O O . TYR A 1 131 ? -11.718 -2.860 9.852 1.00 96.25 131 TYR A O 1
ATOM 993 N N . LEU A 1 132 ? -12.339 -1.015 10.965 1.00 97.56 132 LEU A N 1
ATOM 994 C CA . LEU A 1 132 ? -13.011 -1.745 12.046 1.00 97.56 132 LEU A CA 1
ATOM 995 C C . LEU A 1 132 ? -14.245 -2.506 11.541 1.00 97.56 132 LEU A C 1
ATOM 997 O O . LEU A 1 132 ? -14.405 -3.684 11.851 1.00 97.56 132 LEU A O 1
ATOM 1001 N N . GLU A 1 133 ? -15.070 -1.873 10.708 1.00 97.38 133 GLU A N 1
ATOM 1002 C CA . GLU A 1 133 ? -16.221 -2.513 10.057 1.00 97.38 133 GLU A CA 1
ATOM 1003 C C . GLU A 1 133 ? -15.793 -3.688 9.164 1.00 97.38 133 GLU A C 1
ATOM 1005 O O . GLU A 1 133 ? -16.460 -4.724 9.129 1.00 97.38 133 GLU A O 1
ATOM 1010 N N . MET A 1 134 ? -14.651 -3.571 8.478 1.00 97.88 134 MET A N 1
ATOM 1011 C CA . MET A 1 134 ? -14.071 -4.668 7.704 1.00 97.88 134 MET A CA 1
ATOM 1012 C C . MET A 1 134 ? -13.718 -5.859 8.603 1.00 97.88 134 MET A C 1
ATOM 1014 O O . MET A 1 134 ? -14.066 -6.986 8.255 1.00 97.88 134 MET A O 1
ATOM 1018 N N . LEU A 1 135 ? -13.103 -5.641 9.774 1.00 98.38 135 LEU A N 1
ATOM 1019 C CA . LEU A 1 135 ? -12.814 -6.734 10.716 1.00 98.38 135 LEU A CA 1
ATOM 1020 C C . LEU A 1 135 ? -14.089 -7.485 11.125 1.00 98.38 135 LEU A C 1
ATOM 1022 O O . LEU A 1 135 ? -14.071 -8.711 11.237 1.00 98.38 135 LEU A O 1
ATOM 1026 N N . GLU A 1 136 ? -15.183 -6.754 11.328 1.00 98.19 136 GLU A N 1
ATOM 1027 C CA . GLU A 1 136 ? -16.481 -7.309 11.716 1.00 98.19 136 GLU A CA 1
ATOM 1028 C C . GLU A 1 136 ? -17.146 -8.072 10.567 1.00 98.19 136 GLU A C 1
ATOM 1030 O O . GLU A 1 136 ? -17.524 -9.234 10.720 1.00 98.19 136 GLU A O 1
ATOM 1035 N N . THR A 1 137 ? -17.216 -7.453 9.389 1.00 97.31 137 THR A N 1
ATOM 1036 C CA . THR A 1 137 ? -17.846 -8.024 8.189 1.00 97.31 137 THR A CA 1
ATOM 1037 C C . THR A 1 137 ? -17.142 -9.298 7.722 1.00 97.31 137 THR A C 1
ATOM 1039 O O . THR A 1 137 ? -17.786 -10.233 7.256 1.00 97.31 137 THR A O 1
ATOM 1042 N N . GLN A 1 138 ? -15.819 -9.359 7.881 1.00 97.31 138 GLN A N 1
ATOM 1043 C CA . GLN A 1 138 ? -14.998 -10.513 7.505 1.00 97.31 138 GLN A CA 1
ATOM 1044 C C . GLN A 1 138 ? -14.918 -11.575 8.616 1.00 97.31 138 GLN A C 1
ATOM 1046 O O . GLN A 1 138 ? -14.202 -12.567 8.479 1.00 97.31 138 GLN A O 1
ATOM 1051 N N . GLY A 1 139 ? -15.622 -11.379 9.739 1.00 97.38 139 GLY A N 1
ATOM 1052 C CA . GLY A 1 139 ? -15.645 -12.324 10.857 1.00 97.38 139 GLY A CA 1
ATOM 1053 C C . GLY A 1 139 ? -14.311 -12.457 11.602 1.00 97.38 139 GLY A C 1
ATOM 1054 O O . GLY A 1 139 ? -14.082 -13.458 12.279 1.00 97.38 139 GLY A O 1
ATOM 1055 N N . LEU A 1 140 ? -13.419 -11.467 11.495 1.00 97.81 140 LEU A N 1
ATOM 1056 C CA . LEU A 1 140 ? -12.100 -11.453 12.149 1.00 97.81 140 LEU A CA 1
ATOM 1057 C C . LEU A 1 140 ? -12.182 -11.044 13.628 1.00 97.81 140 LEU A C 1
ATOM 1059 O O . LEU A 1 140 ? -11.316 -11.398 14.442 1.00 97.81 140 LEU A O 1
ATOM 1063 N N . ALA A 1 141 ? -13.226 -10.294 13.975 1.00 98.25 141 ALA A N 1
ATOM 1064 C CA . ALA A 1 141 ? -13.594 -9.924 15.332 1.00 98.25 141 ALA A CA 1
ATOM 1065 C C . ALA A 1 141 ? -15.085 -9.561 15.386 1.00 98.25 141 ALA A C 1
ATOM 1067 O O . ALA A 1 141 ? -15.648 -9.117 14.396 1.00 98.25 141 ALA A O 1
ATOM 1068 N N . SER A 1 142 ? -15.730 -9.712 16.543 1.00 98.50 142 SER A N 1
ATOM 1069 C CA . SER A 1 142 ? -17.038 -9.087 16.767 1.00 98.50 142 SER A CA 1
ATOM 1070 C C . SER A 1 142 ? -16.866 -7.629 17.205 1.00 98.50 142 SER A C 1
ATOM 1072 O O . SER A 1 142 ? -15.813 -7.265 17.735 1.00 98.50 142 SER A O 1
ATOM 1074 N N . ALA A 1 143 ? -17.917 -6.814 17.077 1.00 98.00 143 ALA A N 1
ATOM 1075 C CA . ALA A 1 143 ? -17.899 -5.421 17.531 1.00 98.00 143 ALA A CA 1
ATOM 1076 C C . ALA A 1 143 ? -17.474 -5.277 19.003 1.00 98.00 143 ALA A C 1
ATOM 1078 O O . ALA A 1 143 ? -16.642 -4.436 19.334 1.00 98.00 143 ALA A O 1
ATOM 1079 N N . ALA A 1 144 ? -17.955 -6.169 19.878 1.00 98.19 144 ALA A N 1
ATOM 1080 C CA . ALA A 1 144 ? -17.576 -6.183 21.291 1.00 98.19 144 ALA A CA 1
ATOM 1081 C C . ALA A 1 144 ? -16.081 -6.484 21.507 1.00 98.19 144 ALA A C 1
ATOM 1083 O O . ALA A 1 144 ? -15.461 -5.918 22.406 1.00 98.19 144 ALA A O 1
ATOM 1084 N N . VAL A 1 145 ? -15.487 -7.356 20.681 1.00 98.50 145 VAL A N 1
ATOM 1085 C CA . VAL A 1 145 ? -14.043 -7.642 20.731 1.00 98.50 145 VAL A CA 1
ATOM 1086 C C . VAL A 1 145 ? -13.245 -6.425 20.271 1.00 98.50 145 VAL A C 1
ATOM 1088 O O . VAL A 1 145 ? -12.271 -6.064 20.926 1.00 98.50 145 VAL A O 1
ATOM 1091 N N . VAL A 1 146 ? -13.664 -5.775 19.184 1.00 98.31 146 VAL A N 1
ATOM 1092 C CA . VAL A 1 146 ? -13.028 -4.546 18.688 1.00 98.31 146 VAL A CA 1
ATOM 1093 C C . VAL A 1 146 ? -13.065 -3.446 19.750 1.00 98.31 146 VAL A C 1
ATOM 1095 O O . VAL A 1 146 ? -12.019 -2.894 20.094 1.00 98.31 146 VAL A O 1
ATOM 1098 N N . ASP A 1 147 ? -14.235 -3.186 20.334 1.00 98.25 147 ASP A N 1
ATOM 1099 C CA . ASP A 1 147 ? -14.414 -2.168 21.376 1.00 98.25 147 ASP A CA 1
ATOM 1100 C C . ASP A 1 147 ? -13.558 -2.470 22.607 1.00 98.25 147 ASP A C 1
ATOM 1102 O O . ASP A 1 147 ? -12.882 -1.584 23.132 1.00 98.25 147 ASP A O 1
ATOM 1106 N N . GLY A 1 148 ? -13.533 -3.733 23.041 1.00 98.19 148 GLY A N 1
ATOM 1107 C CA . GLY A 1 148 ? -12.700 -4.176 24.156 1.00 98.19 148 GLY A CA 1
ATOM 1108 C C . GLY A 1 148 ? -11.206 -3.965 23.899 1.00 98.19 148 GLY A C 1
ATOM 1109 O O . GLY A 1 148 ? -10.488 -3.514 24.792 1.00 98.19 148 GLY A O 1
ATOM 1110 N N . VAL A 1 149 ? -10.730 -4.223 22.676 1.00 98.12 149 VAL A N 1
ATOM 1111 C CA . VAL A 1 149 ? -9.330 -3.984 22.287 1.00 98.12 149 VAL A CA 1
ATOM 1112 C C . VAL A 1 149 ? -9.004 -2.494 22.290 1.00 98.12 149 VAL A C 1
ATOM 1114 O O . VAL A 1 149 ? -7.969 -2.117 22.836 1.00 98.12 149 VAL A O 1
ATOM 1117 N N . ILE A 1 150 ? -9.879 -1.644 21.747 1.00 97.19 150 ILE A N 1
ATOM 1118 C CA . ILE A 1 150 ? -9.695 -0.185 21.770 1.00 97.19 150 ILE A CA 1
ATOM 1119 C C . ILE A 1 150 ? -9.548 0.310 23.212 1.00 97.19 150 ILE A C 1
ATOM 1121 O O . ILE A 1 150 ? -8.583 1.004 23.527 1.00 97.19 150 ILE A O 1
ATOM 1125 N N . GLN A 1 151 ? -10.463 -0.083 24.102 1.00 96.25 151 GLN A N 1
ATOM 1126 C CA . GLN A 1 151 ? -10.422 0.320 25.511 1.00 96.25 151 GLN A CA 1
ATOM 1127 C C . GLN A 1 151 ? -9.157 -0.190 26.210 1.00 96.25 151 GLN A C 1
ATOM 1129 O O . GLN A 1 151 ? -8.503 0.550 26.945 1.00 96.25 151 GLN A O 1
ATOM 1134 N N . HIS A 1 152 ? -8.774 -1.442 25.956 1.00 95.62 152 HIS A N 1
ATOM 1135 C CA . HIS A 1 152 ? -7.563 -2.020 26.524 1.00 95.62 152 HIS A CA 1
ATOM 1136 C C . HIS A 1 152 ? -6.300 -1.270 26.070 1.00 95.62 152 HIS A C 1
ATOM 1138 O O . HIS A 1 152 ? -5.467 -0.917 26.905 1.00 95.62 152 HIS A O 1
ATOM 1144 N N . LYS A 1 153 ? -6.170 -0.976 24.770 1.00 94.75 153 LYS A N 1
ATOM 1145 C CA . LYS A 1 153 ? -5.033 -0.221 24.220 1.00 94.75 153 LYS A CA 1
ATOM 1146 C C . LYS A 1 153 ? -4.997 1.222 24.717 1.00 94.75 153 LYS A C 1
ATOM 1148 O O . LYS A 1 153 ? -3.927 1.700 25.083 1.00 94.75 153 LYS A O 1
ATOM 1153 N N . LEU A 1 154 ? -6.152 1.879 24.825 1.00 92.94 154 LEU A N 1
ATOM 1154 C CA . LEU A 1 154 ? -6.270 3.209 25.426 1.00 92.94 154 LEU A CA 1
ATOM 1155 C C . LEU A 1 154 ? -5.716 3.224 26.858 1.00 92.94 154 LEU A C 1
ATOM 1157 O O . LEU A 1 154 ? -4.902 4.085 27.191 1.00 92.94 154 LEU A O 1
ATOM 1161 N N . ASN A 1 155 ? -6.102 2.246 27.683 1.00 91.44 155 ASN A N 1
ATOM 1162 C CA . ASN A 1 155 ? -5.626 2.142 29.063 1.00 91.44 155 ASN A CA 1
ATOM 1163 C C . ASN A 1 155 ? -4.105 1.935 29.130 1.00 91.44 155 ASN A C 1
ATOM 1165 O O . ASN A 1 155 ? -3.433 2.609 29.909 1.00 91.44 155 ASN A O 1
ATOM 1169 N N . LEU A 1 156 ? -3.547 1.054 28.290 1.00 89.38 156 LEU A N 1
ATOM 1170 C CA . LEU A 1 156 ? -2.098 0.828 28.230 1.00 89.38 156 LEU A CA 1
ATOM 1171 C C . LEU A 1 156 ? -1.328 2.096 27.837 1.00 89.38 156 LEU A C 1
ATOM 1173 O O . LEU A 1 156 ? -0.315 2.417 28.459 1.00 89.38 156 LEU A O 1
ATOM 1177 N N . LEU A 1 157 ? -1.817 2.838 26.840 1.00 86.62 157 LEU A N 1
ATOM 1178 C CA . LEU A 1 157 ? -1.203 4.099 26.427 1.00 86.62 157 LEU A CA 1
ATOM 1179 C C . LEU A 1 157 ? -1.297 5.156 27.537 1.00 86.62 157 LEU A C 1
ATOM 1181 O O . LEU A 1 157 ? -0.305 5.836 27.805 1.00 86.62 157 LEU A O 1
ATOM 1185 N N . GLY A 1 158 ? -2.429 5.243 28.241 1.00 84.25 158 GLY A N 1
ATOM 1186 C CA . GLY A 1 158 ? -2.616 6.154 29.375 1.00 84.25 158 GLY A CA 1
ATOM 1187 C C . GLY A 1 158 ? -1.677 5.876 30.556 1.00 84.25 158 GLY A C 1
ATOM 1188 O O . GLY A 1 158 ? -1.189 6.810 31.192 1.00 84.25 158 GLY A O 1
ATOM 1189 N N . MET A 1 159 ? -1.336 4.608 30.811 1.00 84.62 159 MET A N 1
ATOM 1190 C CA . MET A 1 159 ? -0.383 4.224 31.865 1.00 84.62 159 MET A CA 1
ATOM 1191 C C . MET A 1 159 ? 1.062 4.658 31.579 1.00 84.62 159 MET A C 1
ATOM 1193 O O . MET A 1 159 ? 1.875 4.721 32.499 1.00 84.62 159 MET A O 1
ATOM 1197 N N . SER A 1 160 ? 1.400 4.977 30.327 1.00 78.62 160 SER A N 1
ATOM 1198 C CA . SER A 1 160 ? 2.758 5.389 29.948 1.00 78.62 160 SER A CA 1
ATOM 1199 C C . SER A 1 160 ? 3.122 6.819 30.379 1.00 78.62 160 SER A C 1
ATOM 1201 O O . SER A 1 160 ? 4.265 7.239 30.192 1.00 78.62 160 SER A O 1
ATOM 1203 N N . GLY A 1 161 ? 2.159 7.588 30.909 1.00 71.06 161 GLY A N 1
ATOM 1204 C CA . GLY A 1 161 ? 2.330 9.001 31.271 1.00 71.06 161 GLY A CA 1
ATOM 1205 C C . GLY A 1 161 ? 2.533 9.937 30.072 1.00 71.06 161 GLY A C 1
ATOM 1206 O O . GLY A 1 161 ? 2.737 11.137 30.250 1.00 71.06 161 GLY A O 1
ATOM 1207 N N . LYS A 1 162 ? 2.488 9.404 28.844 1.00 76.75 162 LYS A N 1
ATOM 1208 C CA . LYS A 1 162 ? 2.564 10.171 27.600 1.00 76.75 162 LYS A CA 1
ATOM 1209 C C . LYS A 1 162 ? 1.165 10.555 27.131 1.00 76.75 162 LYS A C 1
ATOM 1211 O O . LYS A 1 162 ? 0.184 9.873 27.414 1.00 76.75 162 LYS A O 1
ATOM 1216 N N . ARG A 1 163 ? 1.095 11.642 26.363 1.00 82.00 163 ARG A N 1
ATOM 1217 C CA . ARG A 1 163 ? -0.130 12.053 25.670 1.00 82.00 163 ARG A CA 1
ATOM 1218 C C . ARG A 1 163 ? -0.563 10.952 24.707 1.00 82.00 163 ARG A C 1
ATOM 1220 O O . ARG A 1 163 ? 0.249 10.487 23.904 1.00 82.00 163 ARG A O 1
ATOM 1227 N N . VAL A 1 164 ? -1.828 10.554 24.788 1.00 86.19 164 VAL A N 1
ATOM 1228 C CA . VAL A 1 164 ? -2.414 9.569 23.877 1.00 86.19 164 VAL A CA 1
ATOM 1229 C C . VAL A 1 164 ? -2.944 10.305 22.654 1.00 86.19 164 VAL A C 1
ATOM 1231 O O . VAL A 1 164 ? -3.758 11.217 22.779 1.00 86.19 164 VAL A O 1
ATOM 1234 N N . THR A 1 165 ? -2.488 9.915 21.469 1.00 88.38 165 THR A N 1
ATOM 1235 C CA . THR A 1 165 ? -2.998 10.453 20.204 1.00 88.38 165 THR A CA 1
ATOM 1236 C C . THR A 1 165 ? -3.893 9.437 19.511 1.00 88.38 165 THR A C 1
ATOM 1238 O O . THR A 1 165 ? -3.762 8.224 19.707 1.00 88.38 165 THR A O 1
ATOM 1241 N N . THR A 1 166 ? -4.792 9.940 18.669 1.00 87.12 166 THR A N 1
ATOM 1242 C CA . THR A 1 166 ? -5.673 9.111 17.844 1.00 87.12 166 THR A CA 1
ATOM 1243 C C . THR A 1 166 ? -4.856 8.156 16.965 1.00 87.12 166 THR A C 1
ATOM 1245 O O . THR A 1 166 ? -5.160 6.970 16.893 1.00 87.12 166 THR A O 1
ATOM 1248 N N . GLU A 1 167 ? -3.772 8.630 16.356 1.00 85.44 167 GLU A N 1
ATOM 1249 C CA . GLU A 1 167 ? -2.901 7.853 15.469 1.00 85.44 167 GLU A CA 1
ATOM 1250 C C . GLU A 1 167 ? -2.163 6.734 16.209 1.00 85.44 167 GLU A C 1
ATOM 1252 O O . GLU A 1 167 ? -2.089 5.618 15.695 1.00 85.44 167 GLU A O 1
ATOM 1257 N N . ALA A 1 168 ? -1.656 7.003 17.419 1.00 87.25 168 ALA A N 1
ATOM 1258 C CA . ALA A 1 168 ? -0.997 5.985 18.234 1.00 87.25 168 ALA A CA 1
ATOM 1259 C C . ALA A 1 168 ? -1.975 4.863 18.602 1.00 87.25 168 ALA A C 1
ATOM 1261 O O . ALA A 1 168 ? -1.663 3.686 18.439 1.00 87.25 168 ALA A O 1
ATOM 1262 N N . LEU A 1 169 ? -3.193 5.226 19.016 1.00 92.06 169 LEU A N 1
ATOM 1263 C CA . LEU A 1 169 ? -4.221 4.250 19.357 1.00 92.06 169 LEU A CA 1
ATOM 1264 C C . LEU A 1 169 ? -4.681 3.439 18.133 1.00 92.06 169 LEU A C 1
ATOM 1266 O O . LEU A 1 169 ? -4.819 2.221 18.227 1.00 92.06 169 LEU A O 1
ATOM 1270 N N . ARG A 1 170 ? -4.863 4.079 16.967 1.00 92.75 170 ARG A N 1
ATOM 1271 C CA . ARG A 1 170 ? -5.163 3.377 15.704 1.00 92.75 170 ARG A CA 1
ATOM 1272 C C . ARG A 1 170 ? -4.075 2.367 15.344 1.00 92.75 170 ARG A C 1
ATOM 1274 O O . ARG A 1 170 ? -4.400 1.243 14.962 1.00 92.75 170 ARG A O 1
ATOM 1281 N N . GLY A 1 171 ? -2.806 2.762 15.477 1.00 90.69 171 GLY A N 1
ATOM 1282 C CA . GLY A 1 171 ? -1.653 1.888 15.261 1.00 90.69 171 GLY A CA 1
ATOM 1283 C C . GLY A 1 171 ? -1.684 0.669 16.181 1.00 90.69 171 GLY A C 1
ATOM 1284 O O . GLY A 1 171 ? -1.676 -0.461 15.704 1.00 90.69 171 GLY A O 1
ATOM 1285 N N . ASP A 1 172 ? -1.843 0.882 17.486 1.00 93.06 172 ASP A N 1
ATOM 1286 C CA . ASP A 1 172 ? -1.887 -0.192 18.484 1.00 93.06 172 ASP A CA 1
ATOM 1287 C C . ASP A 1 172 ? -3.052 -1.176 18.280 1.00 93.06 172 ASP A C 1
ATOM 1289 O O . ASP A 1 172 ? -2.908 -2.384 18.508 1.00 93.06 172 ASP A O 1
ATOM 1293 N N . VAL A 1 173 ? -4.217 -0.673 17.864 1.00 95.69 173 VAL A N 1
ATOM 1294 C CA . VAL A 1 173 ? -5.392 -1.499 17.549 1.00 95.69 173 VAL A CA 1
ATOM 1295 C C . VAL A 1 173 ? -5.157 -2.302 16.268 1.00 95.69 173 VAL A C 1
ATOM 1297 O O . VAL A 1 173 ? -5.429 -3.503 16.246 1.00 95.69 173 VAL A O 1
ATOM 1300 N N . ARG A 1 174 ? -4.598 -1.691 15.216 1.00 94.38 174 ARG A N 1
ATOM 1301 C CA . ARG A 1 174 ? -4.222 -2.402 13.982 1.00 94.38 174 ARG A CA 1
ATOM 1302 C C . ARG A 1 174 ? -3.215 -3.508 14.269 1.00 94.38 174 ARG A C 1
ATOM 1304 O O . ARG A 1 174 ? -3.372 -4.628 13.790 1.00 94.38 174 ARG A O 1
ATOM 1311 N N . ASP A 1 175 ? -2.221 -3.218 15.096 1.00 93.56 175 ASP A N 1
ATOM 1312 C CA . ASP A 1 175 ? -1.174 -4.162 15.472 1.00 93.56 175 ASP A CA 1
ATOM 1313 C C . ASP A 1 175 ? -1.734 -5.364 16.230 1.00 93.56 175 ASP A C 1
ATOM 1315 O O . ASP A 1 175 ? -1.280 -6.486 16.012 1.00 93.56 175 ASP A O 1
ATOM 1319 N N . HIS A 1 176 ? -2.777 -5.163 17.042 1.00 97.38 176 HIS A N 1
ATOM 1320 C CA . HIS A 1 176 ? -3.488 -6.260 17.696 1.00 97.38 176 HIS A CA 1
ATOM 1321 C C . HIS A 1 176 ? -4.143 -7.226 16.693 1.00 97.38 176 HIS A C 1
ATOM 1323 O O . HIS A 1 176 ? -4.088 -8.441 16.883 1.00 97.38 176 HIS A O 1
ATOM 1329 N N . PHE A 1 177 ? -4.759 -6.711 15.625 1.00 97.56 177 PHE A N 1
ATOM 1330 C CA . PHE A 1 177 ? -5.465 -7.534 14.633 1.00 97.56 177 PHE A CA 1
ATOM 1331 C C . PHE A 1 177 ? -4.595 -7.976 13.449 1.00 97.56 177 PHE A C 1
ATOM 1333 O O . PHE A 1 177 ? -5.025 -8.830 12.671 1.00 97.56 177 PHE A O 1
ATOM 1340 N N . ARG A 1 178 ? -3.368 -7.455 13.332 1.00 95.25 178 ARG A N 1
ATOM 1341 C CA . ARG A 1 178 ? -2.447 -7.669 12.206 1.00 95.25 178 ARG A CA 1
ATOM 1342 C C . ARG A 1 178 ? -2.302 -9.136 11.809 1.00 95.25 178 ARG A C 1
ATOM 1344 O O . ARG A 1 178 ? -2.480 -9.461 10.640 1.00 95.25 178 ARG A O 1
ATOM 1351 N N . GLU A 1 179 ? -2.018 -10.026 12.760 1.00 95.69 179 GLU A N 1
ATOM 1352 C CA . GLU A 1 179 ? -1.809 -11.448 12.450 1.00 95.69 179 GLU A CA 1
ATOM 1353 C C . GLU A 1 179 ? -3.096 -12.154 12.008 1.00 95.69 179 GLU A C 1
ATOM 1355 O O . GLU A 1 179 ? -3.048 -13.005 11.125 1.00 95.69 179 GLU A O 1
ATOM 1360 N N . ARG A 1 180 ? -4.266 -11.769 12.540 1.00 97.69 180 ARG A N 1
ATOM 1361 C CA . ARG A 1 180 ? -5.554 -12.326 12.084 1.00 97.69 180 ARG A CA 1
ATOM 1362 C C . ARG A 1 180 ? -5.883 -11.872 10.669 1.00 97.69 180 ARG A C 1
ATOM 1364 O O . ARG A 1 180 ? -6.251 -12.696 9.838 1.00 97.69 180 ARG A O 1
ATOM 1371 N N . VAL A 1 181 ? -5.707 -10.577 10.396 1.00 97.62 181 VAL A N 1
ATOM 1372 C CA . VAL A 1 181 ? -5.870 -10.003 9.054 1.00 97.62 181 VAL A CA 1
ATOM 1373 C C . VAL A 1 181 ? -4.936 -10.708 8.077 1.00 97.62 181 VAL A C 1
ATOM 1375 O O . VAL A 1 181 ? -5.395 -11.189 7.047 1.00 97.62 181 VAL A O 1
ATOM 1378 N N . ARG A 1 182 ? -3.650 -10.845 8.420 1.00 96.31 182 ARG A N 1
ATOM 1379 C CA . ARG A 1 182 ? -2.660 -11.534 7.587 1.00 96.31 182 ARG A CA 1
ATOM 1380 C C . ARG A 1 182 ? -3.029 -12.994 7.341 1.00 96.31 182 ARG A C 1
ATOM 1382 O O . ARG A 1 182 ? -3.008 -13.423 6.194 1.00 96.31 182 ARG A O 1
ATOM 1389 N N . ALA A 1 183 ? -3.354 -13.754 8.385 1.00 97.00 183 ALA A N 1
ATOM 1390 C CA . ALA A 1 183 ? -3.696 -15.169 8.257 1.00 97.00 183 ALA A CA 1
ATOM 1391 C C . ALA A 1 183 ? -4.930 -15.378 7.369 1.00 97.00 183 ALA A C 1
ATOM 1393 O O . ALA A 1 183 ? -4.948 -16.288 6.546 1.00 97.00 183 ALA A O 1
ATOM 1394 N N . HIS A 1 184 ? -5.935 -14.509 7.494 1.00 97.56 184 HIS A N 1
ATOM 1395 C CA . HIS A 1 184 ? -7.129 -14.565 6.661 1.00 97.56 184 HIS A CA 1
ATOM 1396 C C . HIS A 1 184 ? -6.843 -14.164 5.210 1.00 97.56 184 HIS A C 1
ATOM 1398 O O . HIS A 1 184 ? -7.221 -14.874 4.279 1.00 97.56 184 HIS A O 1
ATOM 1404 N N . LEU A 1 185 ? -6.148 -13.048 5.002 1.00 96.19 185 LEU A N 1
ATOM 1405 C CA . LEU A 1 185 ? -5.854 -12.498 3.679 1.00 96.19 185 LEU A CA 1
ATOM 1406 C C . LEU A 1 185 ? -4.903 -13.397 2.870 1.00 96.19 185 LEU A C 1
ATOM 1408 O O . LEU A 1 185 ? -5.050 -13.534 1.656 1.00 96.19 185 LEU A O 1
ATOM 1412 N N . CYS A 1 186 ? -3.956 -14.039 3.555 1.00 96.00 186 CYS A N 1
ATOM 1413 C CA . CYS A 1 186 ? -2.873 -14.815 2.953 1.00 96.00 186 CYS A CA 1
ATOM 1414 C C . CYS A 1 186 ? -3.031 -16.332 3.142 1.00 96.00 186 CYS A C 1
ATOM 1416 O O . CYS A 1 186 ? -2.051 -17.064 3.021 1.00 96.00 186 CYS A O 1
ATOM 1418 N N . ASP A 1 187 ? -4.246 -16.800 3.429 1.00 96.38 187 ASP A N 1
ATOM 1419 C CA . ASP A 1 187 ? -4.573 -18.214 3.620 1.00 96.38 187 ASP A CA 1
ATOM 1420 C C . ASP A 1 187 ? -4.043 -19.075 2.449 1.00 96.38 187 ASP A C 1
ATOM 1422 O O . ASP A 1 187 ? -4.464 -18.883 1.301 1.00 96.38 187 ASP A O 1
ATOM 1426 N N . PRO A 1 188 ? -3.104 -20.010 2.699 1.00 95.31 188 PRO A N 1
ATOM 1427 C CA . PRO A 1 188 ? -2.462 -20.800 1.652 1.00 95.31 188 PRO A CA 1
ATOM 1428 C C . PRO A 1 188 ? -3.418 -21.779 0.963 1.00 95.31 188 PRO A C 1
ATOM 1430 O O . PRO A 1 188 ? -3.112 -22.235 -0.135 1.00 95.31 188 PRO A O 1
ATOM 1433 N N . SER A 1 189 ? -4.570 -22.088 1.570 1.00 96.88 189 SER A N 1
ATOM 1434 C CA . SER A 1 189 ? -5.566 -22.990 0.981 1.00 96.88 189 SER A CA 1
ATOM 1435 C C . SER A 1 189 ? -6.362 -22.353 -0.164 1.00 96.88 189 SER A C 1
ATOM 1437 O O . SER A 1 189 ? -6.992 -23.062 -0.950 1.00 96.88 189 SER A O 1
ATOM 1439 N N . LEU A 1 190 ? -6.325 -21.023 -0.290 1.00 96.50 190 LEU A N 1
ATOM 1440 C CA . LEU A 1 190 ? -6.997 -20.315 -1.371 1.00 96.50 190 LEU A CA 1
ATOM 1441 C C . LEU A 1 190 ? -6.243 -20.444 -2.694 1.00 96.50 190 LEU A C 1
ATOM 1443 O O . LEU A 1 190 ? -5.022 -20.257 -2.764 1.00 96.50 190 LEU A O 1
ATOM 1447 N N . SER A 1 191 ? -7.011 -20.646 -3.767 1.00 95.38 191 SER A N 1
ATOM 1448 C CA . SER A 1 191 ? -6.528 -20.402 -5.125 1.00 95.38 191 SER A CA 1
ATOM 1449 C C . SER A 1 191 ? -6.166 -18.925 -5.309 1.00 95.38 191 SER A C 1
ATOM 1451 O O . SER A 1 191 ? -6.660 -18.057 -4.589 1.00 95.38 191 SER A O 1
ATOM 1453 N N . GLU A 1 192 ? -5.341 -18.624 -6.310 1.00 93.06 192 GLU A N 1
ATOM 1454 C CA . GLU A 1 192 ? -4.938 -17.248 -6.630 1.00 93.06 192 GLU A CA 1
ATOM 1455 C C . GLU A 1 192 ? -6.143 -16.322 -6.847 1.00 93.06 192 GLU A C 1
ATOM 1457 O O . GLU A 1 192 ? -6.233 -15.260 -6.235 1.00 93.06 192 GLU A O 1
ATOM 1462 N N . THR A 1 193 ? -7.132 -16.761 -7.631 1.00 94.00 193 THR A N 1
ATOM 1463 C CA . THR A 1 193 ? -8.361 -15.990 -7.873 1.00 94.00 193 THR A CA 1
ATOM 1464 C C . THR A 1 193 ? -9.171 -15.772 -6.595 1.00 94.00 193 THR A C 1
ATOM 1466 O O . THR A 1 193 ? -9.691 -14.679 -6.384 1.00 94.00 193 THR A O 1
ATOM 1469 N N . ALA A 1 194 ? -9.270 -16.779 -5.720 1.00 96.56 194 ALA A N 1
ATOM 1470 C CA . ALA A 1 194 ? -9.990 -16.639 -4.456 1.00 96.56 194 ALA A CA 1
ATOM 1471 C C . ALA A 1 194 ? -9.253 -15.715 -3.473 1.00 96.56 194 ALA A C 1
ATOM 1473 O O . ALA A 1 194 ? -9.890 -14.923 -2.780 1.00 96.56 194 ALA A O 1
ATOM 1474 N N . SER A 1 195 ? -7.918 -15.776 -3.437 1.00 97.00 195 SER A N 1
ATOM 1475 C CA . SER A 1 195 ? -7.090 -14.874 -2.629 1.00 97.00 195 SER A CA 1
ATOM 1476 C C . SER A 1 195 ? -7.200 -13.430 -3.107 1.00 97.00 195 SER A C 1
ATOM 1478 O O . SER A 1 195 ? -7.411 -12.534 -2.291 1.00 97.00 195 SER A O 1
ATOM 1480 N N . TRP A 1 196 ? -7.153 -13.210 -4.422 1.00 96.62 196 TRP A N 1
ATOM 1481 C CA . TRP A 1 196 ? -7.411 -11.905 -5.016 1.00 96.62 196 TRP A CA 1
ATOM 1482 C C . TRP A 1 196 ? -8.804 -11.378 -4.667 1.00 96.62 196 TRP A C 1
ATOM 1484 O O . TRP A 1 196 ? -8.927 -10.250 -4.196 1.00 96.62 196 TRP A O 1
ATOM 1494 N N . GLN A 1 197 ? -9.853 -12.187 -4.849 1.00 96.94 197 GLN A N 1
ATOM 1495 C CA . GLN A 1 197 ? -11.218 -11.758 -4.547 1.00 96.94 197 GLN A CA 1
ATOM 1496 C C . GLN A 1 197 ? -11.369 -11.385 -3.069 1.00 96.94 197 GLN A C 1
ATOM 1498 O O . GLN A 1 197 ? -11.900 -10.321 -2.768 1.00 96.94 197 GLN A O 1
ATOM 1503 N N . ARG A 1 198 ? -10.807 -12.188 -2.155 1.00 97.75 198 ARG A N 1
ATOM 1504 C CA . ARG A 1 198 ? -10.772 -11.871 -0.720 1.00 97.75 198 ARG A CA 1
ATOM 1505 C C . ARG A 1 198 ? -10.086 -10.532 -0.452 1.00 97.75 198 ARG A C 1
ATOM 1507 O O . ARG A 1 198 ? -10.633 -9.709 0.275 1.00 97.75 198 ARG A O 1
ATOM 1514 N N . PHE A 1 199 ? -8.928 -10.278 -1.062 1.00 98.06 199 PHE A N 1
ATOM 1515 C CA . PHE A 1 199 ? -8.262 -8.978 -0.959 1.00 98.06 199 PHE A CA 1
ATOM 1516 C C . PHE A 1 199 ? -9.170 -7.831 -1.431 1.00 98.06 199 PHE A C 1
ATOM 1518 O O . PHE A 1 199 ? -9.310 -6.830 -0.725 1.00 98.06 199 PHE A O 1
ATOM 1525 N N . ARG A 1 200 ? -9.834 -7.981 -2.584 1.00 96.94 200 ARG A N 1
ATOM 1526 C CA . ARG A 1 200 ? -10.746 -6.961 -3.124 1.00 96.94 200 ARG A CA 1
ATOM 1527 C C . ARG A 1 200 ? -11.952 -6.718 -2.223 1.00 96.94 200 ARG A C 1
ATOM 1529 O O . ARG A 1 200 ? -12.295 -5.557 -2.006 1.00 96.94 200 ARG A O 1
ATOM 1536 N N . ASP A 1 201 ? -12.540 -7.771 -1.669 1.00 96.44 201 ASP A N 1
ATOM 1537 C CA . ASP A 1 201 ? -13.689 -7.683 -0.765 1.00 96.44 201 ASP A CA 1
ATOM 1538 C C . ASP A 1 201 ? -13.317 -6.956 0.535 1.00 96.44 201 ASP A C 1
ATOM 1540 O O . ASP A 1 201 ? -14.052 -6.081 0.993 1.00 96.44 201 ASP A O 1
ATOM 1544 N N . MET A 1 202 ? -12.140 -7.250 1.096 1.00 97.94 202 MET A N 1
ATOM 1545 C CA . MET A 1 202 ? -11.629 -6.560 2.284 1.00 97.94 202 MET A CA 1
ATOM 1546 C C . MET A 1 202 ? -11.271 -5.093 2.006 1.00 97.94 202 MET A C 1
ATOM 1548 O O . MET A 1 202 ? -11.424 -4.250 2.885 1.00 97.94 202 MET A O 1
ATOM 1552 N N . ALA A 1 203 ? -10.800 -4.770 0.798 1.00 95.81 203 ALA A N 1
ATOM 1553 C CA . ALA A 1 203 ? -10.343 -3.430 0.432 1.00 95.81 203 ALA A CA 1
ATOM 1554 C C . ALA A 1 203 ? -11.452 -2.493 -0.088 1.00 95.81 203 ALA A C 1
ATOM 1556 O O . ALA A 1 203 ? -11.234 -1.281 -0.152 1.00 95.81 203 ALA A O 1
ATOM 1557 N N . ALA A 1 204 ? -12.621 -3.017 -0.474 1.00 90.25 204 ALA A N 1
ATOM 1558 C CA . ALA A 1 204 ? -13.627 -2.303 -1.271 1.00 90.25 204 ALA A CA 1
ATOM 1559 C C . ALA A 1 204 ? -14.073 -0.948 -0.688 1.00 90.25 204 ALA A C 1
ATOM 1561 O O . ALA A 1 204 ? -14.215 0.021 -1.434 1.00 90.25 204 ALA A O 1
ATOM 1562 N N . ASN A 1 205 ? -14.251 -0.875 0.633 1.00 88.94 205 ASN A N 1
ATOM 1563 C CA . ASN A 1 205 ? -14.778 0.308 1.327 1.00 88.94 205 ASN A CA 1
ATOM 1564 C C . ASN A 1 205 ? -13.728 1.035 2.175 1.00 88.94 205 ASN A C 1
ATOM 1566 O O . ASN A 1 205 ? -14.066 1.907 2.973 1.00 88.94 205 ASN A O 1
ATOM 1570 N N . LEU A 1 206 ? -12.457 0.668 2.025 1.00 90.81 206 LEU A N 1
ATOM 1571 C CA . LEU A 1 206 ? -11.376 1.237 2.812 1.00 90.81 206 LEU A CA 1
ATOM 1572 C C . LEU A 1 206 ? -10.843 2.531 2.188 1.00 90.81 206 LEU A C 1
ATOM 1574 O O . LEU A 1 206 ? -10.810 2.698 0.965 1.00 90.81 206 LEU A O 1
ATOM 1578 N N . SER A 1 207 ? -10.359 3.441 3.036 1.00 85.31 207 SER A N 1
ATOM 1579 C CA . SER A 1 207 ? -9.608 4.613 2.570 1.00 85.31 207 SER A CA 1
ATOM 1580 C C . SER A 1 207 ? -8.319 4.205 1.833 1.00 85.31 207 SER A C 1
ATOM 1582 O O . SER A 1 207 ? -7.797 3.114 2.077 1.00 85.31 207 SER A O 1
ATOM 1584 N N . PRO A 1 208 ? -7.737 5.074 0.982 1.00 84.06 208 PRO A N 1
ATOM 1585 C CA . PRO A 1 208 ? -6.512 4.746 0.249 1.00 84.06 208 PRO A CA 1
ATOM 1586 C C . PRO A 1 208 ? -5.349 4.266 1.130 1.00 84.06 208 PRO A C 1
ATOM 1588 O O . PRO A 1 208 ? -4.636 3.348 0.740 1.00 84.06 208 PRO A O 1
ATOM 1591 N N . SER A 1 209 ? -5.182 4.837 2.329 1.00 84.44 209 SER A N 1
ATOM 1592 C CA . SER A 1 209 ? -4.126 4.419 3.263 1.00 84.44 209 SER A CA 1
ATOM 1593 C C . SER A 1 209 ? -4.356 3.001 3.799 1.00 84.44 209 SER A C 1
ATOM 1595 O O . SER A 1 209 ? -3.426 2.199 3.829 1.00 84.44 209 SER A O 1
ATOM 1597 N N . GLU A 1 210 ? -5.596 2.662 4.158 1.00 88.94 210 GLU A N 1
ATOM 1598 C CA . GLU A 1 210 ? -5.940 1.320 4.647 1.00 88.94 210 GLU A CA 1
ATOM 1599 C C . GLU A 1 210 ? -5.887 0.268 3.529 1.00 88.94 210 GLU A C 1
ATOM 1601 O O . GLU A 1 210 ? -5.450 -0.860 3.759 1.00 88.94 210 GLU A O 1
ATOM 1606 N N . ARG A 1 211 ? -6.264 0.637 2.297 1.00 93.31 211 ARG A N 1
ATOM 1607 C CA . ARG A 1 211 ? -6.093 -0.232 1.123 1.00 93.31 211 ARG A CA 1
ATOM 1608 C C . ARG A 1 211 ? -4.623 -0.511 0.833 1.00 93.31 211 ARG A C 1
ATOM 1610 O O . ARG A 1 211 ? -4.282 -1.661 0.585 1.00 93.31 211 ARG A O 1
ATOM 1617 N N . GLY A 1 212 ? -3.770 0.516 0.897 1.00 92.69 212 GLY A N 1
ATOM 1618 C CA . GLY A 1 212 ? -2.320 0.368 0.748 1.00 92.69 212 GLY A CA 1
ATOM 1619 C C . GLY A 1 212 ? -1.748 -0.615 1.768 1.00 92.69 212 GLY A C 1
ATOM 1620 O O . GLY A 1 212 ? -1.084 -1.574 1.388 1.00 92.69 212 GLY A O 1
ATOM 1621 N N . TYR A 1 213 ? -2.133 -0.467 3.039 1.00 93.06 213 TYR A N 1
ATOM 1622 C CA . TYR A 1 213 ? -1.753 -1.410 4.091 1.00 93.06 213 TYR A CA 1
ATOM 1623 C C . TYR A 1 213 ? -2.187 -2.856 3.784 1.00 93.06 213 TYR A C 1
ATOM 1625 O O . TYR A 1 213 ? -1.372 -3.774 3.887 1.00 93.06 213 TYR A O 1
ATOM 1633 N N . LEU A 1 214 ? -3.444 -3.091 3.381 1.00 96.62 214 LEU A N 1
ATOM 1634 C CA . LEU A 1 214 ? -3.890 -4.443 3.017 1.00 96.62 214 LEU A CA 1
ATOM 1635 C C . LEU A 1 214 ? -3.162 -4.989 1.784 1.00 96.62 214 LEU A C 1
ATOM 1637 O O . LEU A 1 214 ? -2.849 -6.178 1.751 1.00 96.62 214 LEU A O 1
ATOM 1641 N N . ALA A 1 215 ? -2.875 -4.143 0.793 1.00 97.62 215 ALA A N 1
ATOM 1642 C CA . ALA A 1 215 ? -2.135 -4.535 -0.400 1.00 97.62 215 ALA A CA 1
ATOM 1643 C C . ALA A 1 215 ? -0.710 -4.978 -0.047 1.00 97.62 215 ALA A C 1
ATOM 1645 O O . ALA A 1 215 ? -0.277 -6.036 -0.500 1.00 97.62 215 ALA A O 1
ATOM 1646 N N . GLU A 1 216 ? -0.017 -4.239 0.826 1.00 96.56 216 GLU A N 1
ATOM 1647 C CA . GLU A 1 216 ? 1.294 -4.634 1.351 1.00 96.56 216 GLU A CA 1
ATOM 1648 C C . GLU A 1 216 ? 1.235 -5.992 2.063 1.00 96.56 216 GLU A C 1
ATOM 1650 O O . GLU A 1 216 ? 2.059 -6.869 1.793 1.00 96.56 216 GLU A O 1
ATOM 1655 N N . VAL A 1 217 ? 0.254 -6.199 2.952 1.00 95.88 217 VAL A N 1
ATOM 1656 C CA . VAL A 1 217 ? 0.090 -7.471 3.681 1.00 95.88 217 VAL A CA 1
ATOM 1657 C C . VAL A 1 217 ? -0.167 -8.629 2.714 1.00 95.88 217 VAL A C 1
ATOM 1659 O O . VAL A 1 217 ? 0.468 -9.680 2.840 1.00 95.88 217 VAL A O 1
ATOM 1662 N N . TRP A 1 218 ? -1.071 -8.438 1.751 1.00 97.75 218 TRP A N 1
ATOM 1663 C CA . TRP A 1 218 ? -1.448 -9.456 0.774 1.00 97.75 218 TRP A CA 1
ATOM 1664 C C . TRP A 1 218 ? -0.282 -9.824 -0.143 1.00 97.75 218 TRP A C 1
ATOM 1666 O O . TRP A 1 218 ? 0.104 -10.991 -0.198 1.00 97.75 218 TRP A O 1
ATOM 1676 N N . VAL A 1 219 ? 0.341 -8.839 -0.799 1.00 97.75 219 VAL A N 1
ATOM 1677 C CA . VAL A 1 219 ? 1.454 -9.072 -1.731 1.00 97.75 219 VAL A CA 1
ATOM 1678 C C . VAL A 1 219 ? 2.632 -9.723 -1.017 1.00 97.75 219 VAL A C 1
ATOM 1680 O O . VAL A 1 219 ? 3.160 -10.726 -1.497 1.00 97.75 219 VAL A O 1
ATOM 1683 N N . ARG A 1 220 ? 3.017 -9.230 0.166 1.00 96.00 220 ARG A N 1
ATOM 1684 C CA . ARG A 1 220 ? 4.126 -9.826 0.925 1.00 96.00 220 ARG A CA 1
ATOM 1685 C C . ARG A 1 220 ? 3.816 -11.241 1.400 1.00 96.00 220 ARG A C 1
ATOM 1687 O O . ARG A 1 220 ? 4.703 -12.085 1.438 1.00 96.00 220 ARG A O 1
ATOM 1694 N N . GLY A 1 221 ? 2.567 -11.518 1.769 1.00 95.25 221 GLY A N 1
ATOM 1695 C CA . GLY A 1 221 ? 2.172 -12.845 2.232 1.00 95.25 221 GLY A CA 1
ATOM 1696 C C . GLY A 1 221 ? 2.011 -13.876 1.115 1.00 95.25 221 GLY A C 1
ATOM 1697 O O . GLY A 1 221 ? 2.383 -15.029 1.314 1.00 95.25 221 GLY A O 1
ATOM 1698 N N . ARG A 1 222 ? 1.460 -13.482 -0.038 1.00 95.50 222 ARG A N 1
ATOM 1699 C CA . ARG A 1 222 ? 1.104 -14.389 -1.144 1.00 95.50 222 ARG A CA 1
ATOM 1700 C C . ARG A 1 222 ? 2.139 -14.446 -2.258 1.00 95.50 222 ARG A C 1
ATOM 1702 O O . ARG A 1 222 ? 2.338 -15.504 -2.845 1.00 95.50 222 ARG A O 1
ATOM 1709 N N . HIS A 1 223 ? 2.780 -13.323 -2.561 1.00 95.06 223 HIS A N 1
ATOM 1710 C CA . HIS A 1 223 ? 3.587 -13.172 -3.773 1.00 95.06 223 HIS A CA 1
ATOM 1711 C C . HIS A 1 223 ? 5.068 -12.934 -3.504 1.00 95.06 223 HIS A C 1
ATOM 1713 O O . HIS A 1 223 ? 5.867 -13.173 -4.403 1.00 95.06 223 HIS A O 1
ATOM 1719 N N . LEU A 1 224 ? 5.434 -12.523 -2.286 1.00 94.88 224 LEU A N 1
ATOM 1720 C CA . LEU A 1 224 ? 6.823 -12.334 -1.856 1.00 94.88 224 LEU A CA 1
ATOM 1721 C C . LEU A 1 224 ? 7.128 -13.093 -0.548 1.00 94.88 224 LEU A C 1
ATOM 1723 O O . LEU A 1 224 ? 7.637 -12.496 0.408 1.00 94.88 224 LEU A O 1
ATOM 1727 N N . PRO A 1 225 ? 6.796 -14.398 -0.444 1.00 92.38 225 PRO A N 1
ATOM 1728 C CA . PRO A 1 225 ? 7.028 -15.139 0.787 1.00 92.38 225 PRO A CA 1
ATOM 1729 C C . PRO A 1 225 ? 8.525 -15.159 1.123 1.00 92.38 225 PRO A C 1
ATOM 1731 O O . PRO A 1 225 ? 9.354 -15.580 0.322 1.00 92.38 225 PRO A O 1
ATOM 1734 N N . GLY A 1 226 ? 8.869 -14.706 2.330 1.00 89.81 226 GLY A N 1
ATOM 1735 C CA . GLY A 1 226 ? 10.257 -14.636 2.796 1.00 89.81 226 GLY A CA 1
ATOM 1736 C C . GLY A 1 226 ? 10.995 -13.342 2.444 1.00 89.81 226 GLY A C 1
ATOM 1737 O O . GLY A 1 226 ? 12.160 -13.215 2.814 1.00 89.81 226 GLY A O 1
ATOM 1738 N N . SER A 1 227 ? 10.341 -12.373 1.793 1.00 94.19 227 SER A N 1
ATOM 1739 C CA . SER A 1 227 ? 10.927 -11.044 1.608 1.00 94.19 227 SER A CA 1
ATOM 1740 C C . SER A 1 227 ? 11.174 -10.357 2.953 1.00 94.19 227 SER A C 1
ATOM 1742 O O . SER A 1 227 ? 10.410 -10.521 3.915 1.00 94.19 227 SER A O 1
ATOM 1744 N N . GLU A 1 228 ? 12.200 -9.509 3.007 1.00 94.31 228 GLU A N 1
ATOM 1745 C CA . GLU A 1 228 ? 12.316 -8.537 4.090 1.00 94.31 228 GLU A CA 1
ATOM 1746 C C . GLU A 1 228 ? 11.099 -7.600 4.029 1.00 94.31 228 GLU A C 1
ATOM 1748 O O . GLU A 1 228 ? 10.539 -7.345 2.956 1.00 94.31 228 GLU A O 1
ATOM 1753 N N . GLY A 1 229 ? 10.642 -7.137 5.192 1.00 90.00 229 GLY A N 1
ATOM 1754 C CA . GLY A 1 229 ? 9.596 -6.123 5.264 1.00 90.00 229 GLY A CA 1
ATOM 1755 C C . GLY A 1 229 ? 10.121 -4.726 4.984 1.00 90.00 229 GLY A C 1
ATOM 1756 O O . GLY A 1 229 ? 11.121 -4.546 4.294 1.00 90.00 229 GLY A O 1
ATOM 1757 N N . GLN A 1 230 ? 9.440 -3.744 5.569 1.00 91.31 230 GLN A N 1
ATOM 1758 C CA . GLN A 1 230 ? 9.799 -2.350 5.391 1.00 91.31 230 GLN A CA 1
ATOM 1759 C C . GLN A 1 230 ? 11.251 -2.089 5.809 1.00 91.31 230 GLN A C 1
ATOM 1761 O O . GLN A 1 230 ? 11.617 -2.334 6.962 1.00 91.31 230 GLN A O 1
ATOM 1766 N N . ARG A 1 231 ? 12.061 -1.549 4.893 1.00 92.06 231 ARG A N 1
ATOM 1767 C CA . ARG A 1 231 ? 13.475 -1.238 5.139 1.00 92.06 231 ARG A CA 1
ATOM 1768 C C . ARG A 1 231 ? 13.750 0.237 4.901 1.00 92.06 231 ARG A C 1
ATOM 1770 O O . ARG A 1 231 ? 13.406 0.793 3.862 1.00 92.06 231 ARG A O 1
ATOM 1777 N N . ARG A 1 232 ? 14.399 0.879 5.875 1.00 92.88 232 ARG A N 1
ATOM 1778 C CA . ARG A 1 232 ? 14.879 2.259 5.732 1.00 92.88 232 ARG A CA 1
ATOM 1779 C C . ARG A 1 232 ? 16.159 2.272 4.910 1.00 92.88 232 ARG A C 1
ATOM 1781 O O . ARG A 1 232 ? 17.081 1.516 5.211 1.00 92.88 232 ARG A O 1
ATOM 1788 N N . VAL A 1 233 ? 16.214 3.147 3.917 1.00 91.50 233 VAL A N 1
ATOM 1789 C CA . VAL A 1 233 ? 17.379 3.347 3.054 1.00 91.50 233 VAL A CA 1
ATOM 1790 C C . VAL A 1 233 ? 17.647 4.834 2.890 1.00 91.50 233 VAL A C 1
ATOM 1792 O O . VAL A 1 233 ? 16.721 5.645 2.881 1.00 91.50 233 VAL A O 1
ATOM 1795 N N . ASP A 1 234 ? 18.918 5.185 2.778 1.00 91.69 234 ASP A N 1
ATOM 1796 C CA . ASP A 1 234 ? 19.356 6.544 2.501 1.00 91.69 234 ASP A CA 1
ATOM 1797 C C . ASP A 1 2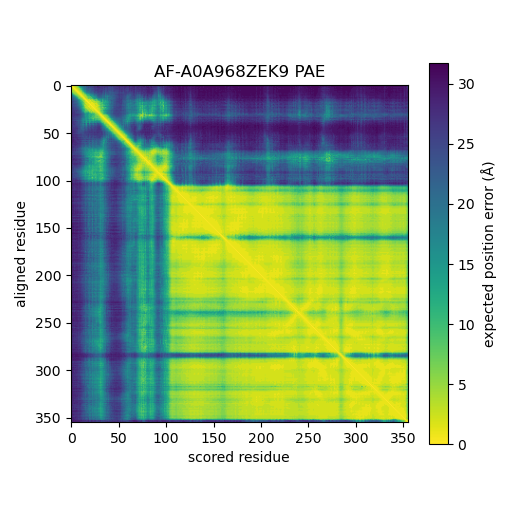34 ? 19.730 6.608 1.011 1.00 91.69 234 ASP A C 1
ATOM 1799 O O . ASP A 1 234 ? 20.597 5.870 0.549 1.00 91.69 234 ASP A O 1
ATOM 1803 N N . VAL A 1 235 ? 19.016 7.436 0.248 1.00 90.44 235 VAL A N 1
ATOM 1804 C CA . VAL A 1 235 ? 19.139 7.553 -1.211 1.00 90.44 235 VAL A CA 1
ATOM 1805 C C . VAL A 1 235 ? 19.804 8.878 -1.545 1.00 90.44 235 VAL A C 1
ATOM 1807 O O . VAL A 1 235 ? 19.257 9.930 -1.212 1.00 90.44 235 VAL A O 1
ATOM 1810 N N . LEU A 1 236 ? 20.955 8.858 -2.217 1.00 90.94 236 LEU A N 1
ATOM 1811 C CA . LEU A 1 236 ? 21.517 10.078 -2.791 1.00 90.94 236 LEU A CA 1
ATOM 1812 C C . LEU A 1 236 ? 20.717 10.452 -4.036 1.00 90.94 236 LEU A C 1
ATOM 1814 O O . LEU A 1 236 ? 20.662 9.680 -4.988 1.00 90.94 236 LEU A O 1
ATOM 1818 N N . ARG A 1 237 ? 20.102 11.633 -4.029 1.00 89.94 237 ARG A N 1
ATOM 1819 C CA . ARG A 1 237 ? 19.310 12.095 -5.165 1.00 89.94 237 ARG A CA 1
ATOM 1820 C C . ARG A 1 237 ? 20.224 12.552 -6.295 1.00 89.94 237 ARG A C 1
ATOM 1822 O O . ARG A 1 237 ? 21.083 13.406 -6.069 1.00 89.94 237 ARG A O 1
ATOM 1829 N N . THR A 1 238 ? 20.026 12.045 -7.506 1.00 87.00 238 THR A N 1
ATOM 1830 C CA . THR A 1 238 ? 20.870 12.395 -8.667 1.00 87.00 238 THR A CA 1
ATOM 1831 C C . THR A 1 238 ? 20.215 13.413 -9.597 1.00 87.00 238 THR A C 1
ATOM 1833 O O . THR A 1 238 ? 20.875 14.009 -10.449 1.00 87.00 238 THR A O 1
ATOM 1836 N N . SER A 1 239 ? 18.929 13.701 -9.386 1.00 81.12 239 SER A N 1
ATOM 1837 C CA . SER A 1 239 ? 18.169 14.686 -10.154 1.00 81.12 239 SER A CA 1
ATOM 1838 C C . SER A 1 239 ? 17.107 15.410 -9.312 1.00 81.12 239 SER A C 1
ATOM 1840 O O . SER A 1 239 ? 16.904 15.114 -8.133 1.00 81.12 239 SER A O 1
ATOM 1842 N N . GLY A 1 240 ? 16.458 16.416 -9.910 1.00 79.44 240 GLY A N 1
ATOM 1843 C CA . GLY A 1 240 ? 15.390 17.193 -9.276 1.00 79.44 240 GLY A CA 1
ATOM 1844 C C . GLY A 1 240 ? 15.872 18.260 -8.284 1.00 79.44 240 GLY A C 1
ATOM 1845 O O . GLY A 1 240 ? 17.053 18.597 -8.209 1.00 79.44 240 GLY A O 1
ATOM 1846 N N . VAL A 1 241 ? 14.930 18.816 -7.516 1.00 76.69 241 VAL A N 1
ATOM 1847 C CA . VAL A 1 241 ? 15.173 19.902 -6.536 1.00 76.69 241 VAL A CA 1
ATOM 1848 C C . VAL A 1 241 ? 16.042 19.480 -5.345 1.00 76.69 241 VAL A C 1
ATOM 1850 O O . VAL A 1 241 ? 16.584 20.320 -4.617 1.00 76.69 241 VAL A O 1
ATOM 1853 N N . ASP A 1 242 ? 16.182 18.172 -5.151 1.00 81.56 242 ASP A N 1
ATOM 1854 C CA . ASP A 1 242 ? 16.978 17.573 -4.089 1.00 81.56 242 ASP A CA 1
ATOM 1855 C C . ASP A 1 242 ? 18.269 16.924 -4.594 1.00 81.56 242 ASP A C 1
ATOM 1857 O O . ASP A 1 242 ? 18.951 16.282 -3.802 1.00 81.56 242 ASP A O 1
ATOM 1861 N N . ALA A 1 243 ? 18.656 17.137 -5.858 1.00 85.81 243 ALA A N 1
ATOM 1862 C CA . ALA A 1 243 ? 19.915 16.634 -6.406 1.00 85.81 243 ALA A CA 1
ATOM 1863 C C . ALA A 1 243 ? 21.116 16.951 -5.489 1.00 85.81 243 ALA A C 1
ATOM 1865 O O . ALA A 1 243 ? 21.280 18.075 -5.007 1.00 85.81 243 ALA A O 1
ATOM 1866 N N . GLY A 1 244 ? 21.946 15.939 -5.231 1.00 86.50 244 GLY A N 1
ATOM 1867 C CA . GLY A 1 244 ? 23.091 15.997 -4.321 1.00 86.50 244 GLY A CA 1
ATOM 1868 C C . GLY A 1 244 ? 22.747 15.844 -2.835 1.00 86.50 244 GLY A C 1
ATOM 1869 O O . GLY A 1 244 ? 23.655 15.834 -2.005 1.00 86.50 244 GLY A O 1
ATOM 1870 N N . LYS A 1 245 ? 21.466 15.714 -2.464 1.00 87.62 245 LYS A N 1
ATOM 1871 C CA . LYS A 1 245 ? 21.042 15.487 -1.075 1.00 87.62 245 LYS A CA 1
ATOM 1872 C C . LYS A 1 245 ? 20.734 14.017 -0.826 1.00 87.62 245 LYS A C 1
ATOM 1874 O O . LYS A 1 245 ? 20.197 13.320 -1.684 1.00 87.62 245 LYS A O 1
ATOM 1879 N N . VAL A 1 246 ? 21.010 13.572 0.396 1.00 87.75 246 VAL A N 1
ATOM 1880 C CA . VAL A 1 246 ? 20.597 12.252 0.878 1.00 87.75 246 VAL A CA 1
ATOM 1881 C C . VAL A 1 246 ? 19.170 12.333 1.412 1.00 87.75 246 VAL A C 1
ATOM 1883 O O . VAL A 1 246 ? 18.884 13.082 2.349 1.00 87.75 246 VAL A O 1
ATOM 1886 N N . GLN A 1 247 ? 18.276 11.540 0.832 1.00 87.44 247 GLN A N 1
ATOM 1887 C CA . GLN A 1 247 ? 16.886 11.417 1.238 1.00 87.44 247 GLN A CA 1
ATOM 1888 C C . GLN A 1 247 ? 16.643 10.058 1.889 1.00 87.44 247 GLN A C 1
ATOM 1890 O O . GLN A 1 247 ? 16.892 9.010 1.296 1.00 87.44 247 GLN A O 1
ATOM 1895 N N . ARG A 1 248 ? 16.089 10.066 3.103 1.00 89.25 248 ARG A N 1
ATOM 1896 C CA . ARG A 1 248 ? 15.678 8.833 3.774 1.00 89.25 248 ARG A CA 1
ATOM 1897 C C . ARG A 1 248 ? 14.354 8.340 3.200 1.00 89.25 248 ARG A C 1
ATOM 1899 O O . ARG A 1 248 ? 13.346 9.043 3.278 1.00 89.25 248 ARG A O 1
ATOM 1906 N N . ARG A 1 249 ? 14.346 7.121 2.672 1.00 90.12 249 ARG A N 1
ATOM 1907 C CA . ARG A 1 249 ? 13.166 6.427 2.149 1.00 90.12 249 ARG A CA 1
ATOM 1908 C C . ARG A 1 249 ? 12.894 5.156 2.947 1.00 90.12 249 ARG A C 1
ATOM 1910 O O . ARG A 1 249 ? 13.762 4.638 3.648 1.00 90.12 249 ARG A O 1
ATOM 1917 N N . VAL A 1 250 ? 11.661 4.678 2.857 1.00 92.44 250 VAL A N 1
ATOM 1918 C CA . VAL A 1 250 ? 11.256 3.362 3.351 1.00 92.44 250 VAL A CA 1
ATOM 1919 C C . VAL A 1 250 ? 10.765 2.597 2.140 1.00 92.44 250 VAL A C 1
ATOM 1921 O O . VAL A 1 250 ? 9.878 3.098 1.456 1.00 92.44 250 VAL A O 1
ATOM 1924 N N . VAL A 1 251 ? 11.376 1.449 1.862 1.00 94.50 251 VAL A N 1
ATOM 1925 C CA . VAL A 1 251 ? 10.879 0.524 0.838 1.00 94.50 251 VAL A CA 1
ATOM 1926 C C . VAL A 1 251 ? 9.915 -0.464 1.470 1.00 94.50 251 VAL A C 1
ATOM 1928 O O . VAL A 1 251 ? 10.149 -0.854 2.613 1.00 94.50 251 VAL A O 1
ATOM 1931 N N . ASP A 1 252 ? 8.859 -0.868 0.763 1.00 96.25 252 ASP A N 1
ATOM 1932 C CA . ASP A 1 252 ? 7.794 -1.709 1.337 1.00 96.25 252 ASP A CA 1
ATOM 1933 C C . ASP A 1 252 ? 8.264 -3.147 1.595 1.00 96.25 252 ASP A C 1
ATOM 1935 O O . ASP A 1 252 ? 7.880 -3.781 2.588 1.00 96.25 252 ASP A O 1
ATOM 1939 N N . ALA A 1 253 ? 9.116 -3.658 0.704 1.00 97.31 253 ALA A N 1
ATOM 1940 C CA . ALA A 1 253 ? 9.761 -4.955 0.840 1.00 97.31 253 ALA A CA 1
ATOM 1941 C C . ALA A 1 253 ? 11.106 -5.018 0.102 1.00 97.31 253 ALA A C 1
ATOM 1943 O O . ALA A 1 253 ? 11.364 -4.260 -0.837 1.00 97.31 253 ALA A O 1
ATOM 1944 N N . VAL A 1 254 ? 11.943 -5.979 0.505 1.00 97.31 254 VAL A N 1
ATOM 1945 C CA . VAL A 1 254 ? 13.179 -6.338 -0.206 1.00 97.31 254 VAL A CA 1
ATOM 1946 C C . VAL A 1 254 ? 13.189 -7.828 -0.527 1.00 97.31 254 VAL A C 1
ATOM 1948 O O . VAL A 1 254 ? 13.043 -8.672 0.359 1.00 97.31 254 VAL A O 1
ATOM 1951 N N . GLU A 1 255 ? 13.386 -8.150 -1.802 1.00 95.81 255 GLU A N 1
ATOM 1952 C CA . GLU A 1 255 ? 13.523 -9.513 -2.319 1.00 95.81 255 GLU A CA 1
ATOM 1953 C C . GLU A 1 255 ? 14.932 -9.677 -2.904 1.00 95.81 255 GLU A C 1
ATOM 1955 O O . GLU A 1 255 ? 15.204 -9.272 -4.033 1.00 95.81 255 GLU A O 1
ATOM 1960 N N . GLY A 1 256 ? 15.858 -10.219 -2.108 1.00 94.56 256 GLY A N 1
ATOM 1961 C CA . GLY A 1 256 ? 17.268 -10.308 -2.495 1.00 94.56 256 GLY A CA 1
ATOM 1962 C C . GLY A 1 256 ? 17.887 -8.923 -2.708 1.00 94.56 256 GLY A C 1
ATOM 1963 O O . GLY A 1 256 ? 18.036 -8.154 -1.763 1.00 94.56 256 GLY A O 1
ATOM 1964 N N . ASP A 1 257 ? 18.247 -8.612 -3.951 1.00 94.81 257 ASP A N 1
ATOM 1965 C CA . ASP A 1 257 ? 18.807 -7.329 -4.393 1.00 94.81 257 ASP A CA 1
ATOM 1966 C C . ASP A 1 257 ? 17.771 -6.416 -5.077 1.00 94.81 257 ASP A C 1
ATOM 1968 O O . ASP A 1 257 ? 18.139 -5.457 -5.763 1.00 94.81 257 ASP A O 1
ATOM 1972 N N . THR A 1 258 ? 16.481 -6.714 -4.895 1.00 97.56 258 THR A N 1
ATOM 1973 C CA . THR A 1 258 ? 15.362 -5.972 -5.478 1.00 97.56 258 THR A CA 1
ATOM 1974 C C . THR A 1 258 ? 14.606 -5.192 -4.407 1.00 97.56 258 THR A C 1
ATOM 1976 O O . THR A 1 258 ? 14.059 -5.786 -3.475 1.00 97.56 258 THR A O 1
ATOM 1979 N N . ALA A 1 259 ? 14.508 -3.872 -4.570 1.00 97.88 259 ALA A N 1
ATOM 1980 C CA . ALA A 1 259 ? 13.571 -3.053 -3.804 1.00 97.88 259 ALA A CA 1
ATOM 1981 C C . ALA A 1 259 ? 12.165 -3.161 -4.399 1.00 97.88 259 ALA A C 1
ATOM 1983 O O . ALA A 1 259 ? 12.003 -3.102 -5.620 1.00 97.88 259 ALA A O 1
ATOM 1984 N N . VAL A 1 260 ? 11.145 -3.303 -3.554 1.00 98.44 260 VAL A N 1
ATOM 1985 C CA . VAL A 1 260 ? 9.754 -3.450 -3.990 1.00 98.44 260 VAL A CA 1
ATOM 1986 C C . VAL A 1 260 ? 8.891 -2.339 -3.400 1.00 98.44 260 VAL A C 1
ATOM 1988 O O . VAL A 1 260 ? 8.878 -2.152 -2.187 1.00 98.44 260 VAL A O 1
ATOM 1991 N N . GLU A 1 261 ? 8.147 -1.650 -4.264 1.00 97.88 261 GLU A N 1
ATOM 1992 C CA . GLU A 1 261 ? 7.097 -0.692 -3.902 1.00 97.88 261 GLU A CA 1
ATOM 1993 C C . GLU A 1 261 ? 5.734 -1.266 -4.310 1.00 97.88 261 GLU A C 1
ATOM 1995 O O . GLU A 1 261 ? 5.544 -1.688 -5.456 1.00 97.88 261 GLU A O 1
ATOM 2000 N N . ILE A 1 262 ? 4.770 -1.271 -3.393 1.00 98.31 262 ILE A N 1
ATOM 2001 C CA . ILE A 1 262 ? 3.439 -1.853 -3.584 1.00 98.31 262 ILE A CA 1
ATOM 2002 C C . ILE A 1 262 ? 2.408 -0.722 -3.631 1.00 98.31 262 ILE A C 1
ATOM 2004 O O . ILE A 1 262 ? 2.311 0.109 -2.733 1.00 98.31 262 ILE A O 1
ATOM 2008 N N . LYS A 1 263 ? 1.611 -0.664 -4.701 1.00 96.56 263 LYS A N 1
ATOM 2009 C CA . LYS A 1 263 ? 0.654 0.416 -4.959 1.00 96.56 263 LYS A CA 1
ATOM 2010 C C . LYS A 1 263 ? -0.759 -0.119 -5.182 1.00 96.56 263 LYS A C 1
ATOM 2012 O O . LYS A 1 263 ? -1.045 -0.759 -6.193 1.00 96.56 263 LYS A O 1
ATOM 2017 N N . ASP A 1 264 ? -1.675 0.288 -4.306 1.00 96.00 264 ASP A N 1
ATOM 2018 C CA . ASP A 1 264 ? -3.121 0.180 -4.524 1.00 96.00 264 ASP A CA 1
ATOM 2019 C C . ASP A 1 264 ? -3.738 1.568 -4.755 1.00 96.00 264 ASP A C 1
ATOM 2021 O O . ASP A 1 264 ? -4.368 2.162 -3.879 1.00 96.00 264 ASP A O 1
ATOM 2025 N N . ILE A 1 265 ? -3.531 2.129 -5.948 1.00 90.62 265 ILE A N 1
ATOM 2026 C CA . ILE A 1 265 ? -3.968 3.490 -6.298 1.00 90.62 265 ILE A CA 1
ATOM 2027 C C . ILE A 1 265 ? -4.814 3.498 -7.573 1.00 90.62 265 ILE A C 1
ATOM 2029 O O . ILE A 1 265 ? -4.747 2.578 -8.377 1.00 90.62 265 ILE A O 1
ATOM 2033 N N . LEU A 1 266 ? -5.602 4.557 -7.766 1.00 88.12 266 LEU A N 1
ATOM 2034 C CA . LEU A 1 266 ? -6.369 4.796 -9.001 1.00 88.12 266 LEU A CA 1
ATOM 2035 C C . LEU A 1 266 ? -5.707 5.835 -9.923 1.00 88.12 266 LEU A C 1
ATOM 2037 O O . LEU A 1 266 ? -6.176 6.074 -11.031 1.00 88.12 266 LEU A O 1
ATOM 2041 N N . GLY A 1 267 ? -4.680 6.528 -9.426 1.00 89.06 267 GLY A N 1
ATOM 2042 C CA . GLY A 1 267 ? -4.117 7.724 -10.043 1.00 89.06 267 GLY A CA 1
ATOM 2043 C C . GLY A 1 267 ? -2.636 7.602 -10.370 1.00 89.06 267 GLY A C 1
ATOM 2044 O O . GLY A 1 267 ? -2.065 6.513 -10.402 1.00 89.06 267 GLY A O 1
ATOM 2045 N N . LEU A 1 268 ? -2.022 8.756 -10.620 1.00 90.50 268 LEU A N 1
ATOM 2046 C CA . LEU A 1 268 ? -0.586 8.849 -10.842 1.00 90.50 268 LEU A CA 1
ATOM 2047 C C . LEU A 1 268 ? 0.169 8.550 -9.545 1.00 90.50 268 LEU A C 1
ATOM 2049 O O . LEU A 1 268 ? -0.299 8.883 -8.459 1.00 90.50 268 LEU A O 1
ATOM 2053 N N . ILE A 1 269 ? 1.335 7.925 -9.674 1.00 90.44 269 ILE A N 1
ATOM 2054 C CA . ILE A 1 269 ? 2.309 7.868 -8.586 1.00 90.44 269 ILE A CA 1
ATOM 2055 C C . ILE A 1 269 ? 2.956 9.240 -8.388 1.00 90.44 269 ILE A C 1
ATOM 2057 O O . ILE A 1 269 ? 3.046 10.047 -9.318 1.00 90.44 269 ILE A O 1
ATOM 2061 N N . ASP A 1 270 ? 3.491 9.451 -7.191 1.00 88.50 270 ASP A N 1
ATOM 2062 C CA . ASP A 1 270 ? 4.407 10.550 -6.930 1.00 88.50 270 ASP A CA 1
ATOM 2063 C C . ASP A 1 270 ? 5.699 10.342 -7.738 1.00 88.50 270 ASP A C 1
ATOM 2065 O O . ASP A 1 270 ? 6.445 9.383 -7.516 1.00 88.50 270 ASP A O 1
ATOM 2069 N N . ARG A 1 271 ? 5.941 11.225 -8.712 1.00 90.06 271 ARG A N 1
ATOM 2070 C CA . ARG A 1 271 ? 7.086 11.116 -9.624 1.00 90.06 271 ARG A CA 1
ATOM 2071 C C . ARG A 1 271 ? 8.420 11.345 -8.928 1.00 90.06 271 ARG A C 1
ATOM 2073 O O . ARG A 1 271 ? 9.375 10.675 -9.295 1.00 90.06 271 ARG A O 1
ATOM 2080 N N . ASP A 1 272 ? 8.484 12.217 -7.923 1.00 86.12 272 ASP A N 1
ATOM 2081 C CA . ASP A 1 272 ? 9.723 12.413 -7.164 1.00 86.12 272 ASP A CA 1
ATOM 2082 C C . ASP A 1 272 ? 10.027 11.173 -6.316 1.00 86.12 272 ASP A C 1
ATOM 2084 O O . ASP A 1 272 ? 11.160 10.693 -6.297 1.00 86.12 272 ASP A O 1
ATOM 2088 N N . GLN A 1 273 ? 9.000 10.590 -5.682 1.00 87.75 273 GLN A N 1
ATOM 2089 C CA . GLN A 1 273 ? 9.168 9.315 -4.981 1.00 87.75 273 GLN A CA 1
ATOM 2090 C C . GLN A 1 273 ? 9.651 8.224 -5.943 1.00 87.75 273 GLN A C 1
ATOM 2092 O O . GLN A 1 273 ? 10.559 7.469 -5.607 1.00 87.75 273 GLN A O 1
ATOM 2097 N N . PHE A 1 274 ? 9.071 8.155 -7.141 1.00 93.69 274 PHE A N 1
ATOM 2098 C CA . PHE A 1 274 ? 9.474 7.197 -8.163 1.00 93.69 274 PHE A CA 1
ATOM 2099 C C . PHE A 1 274 ? 10.916 7.405 -8.644 1.00 93.69 274 PHE A C 1
ATOM 2101 O O . PHE A 1 274 ? 11.670 6.443 -8.764 1.00 93.69 274 PHE A O 1
ATOM 2108 N N . GLU A 1 275 ? 11.331 8.646 -8.880 1.00 92.31 275 GLU A N 1
ATOM 2109 C CA . GLU A 1 275 ? 12.714 8.955 -9.242 1.00 92.31 275 GLU A CA 1
ATOM 2110 C C . GLU A 1 275 ? 13.679 8.575 -8.117 1.00 92.31 275 GLU A C 1
ATOM 2112 O O . GLU A 1 275 ? 14.744 8.045 -8.401 1.00 92.31 275 GLU A O 1
ATOM 2117 N N . ALA A 1 276 ? 13.300 8.739 -6.845 1.00 91.19 276 ALA A N 1
ATOM 2118 C CA . ALA A 1 276 ? 14.141 8.304 -5.725 1.00 91.19 276 ALA A CA 1
ATOM 2119 C C . ALA A 1 276 ? 14.353 6.789 -5.707 1.00 91.19 276 ALA A C 1
ATOM 2121 O O . ALA A 1 276 ? 15.397 6.322 -5.269 1.00 91.19 276 ALA A O 1
ATOM 2122 N N . TYR A 1 277 ? 13.394 6.012 -6.204 1.00 94.38 277 TYR A N 1
ATOM 2123 C CA . TYR A 1 277 ? 13.591 4.584 -6.415 1.00 94.38 277 TYR A CA 1
ATOM 2124 C C . TYR A 1 277 ? 14.563 4.297 -7.560 1.00 94.38 277 TYR A C 1
ATOM 2126 O O . TYR A 1 277 ? 15.408 3.416 -7.425 1.00 94.38 277 TYR A O 1
ATOM 2134 N N . LEU A 1 278 ? 14.482 5.037 -8.669 1.00 95.38 278 LEU A N 1
ATOM 2135 C CA . LEU A 1 278 ? 15.432 4.867 -9.770 1.00 95.38 278 LEU A CA 1
ATOM 2136 C C . LEU A 1 278 ? 16.864 5.219 -9.358 1.00 95.38 278 LEU A C 1
ATOM 2138 O O . LEU A 1 278 ? 17.780 4.499 -9.742 1.00 95.38 278 LEU A O 1
ATOM 2142 N N . ASP A 1 279 ? 17.051 6.229 -8.511 1.00 93.56 279 ASP A N 1
ATOM 2143 C CA . ASP A 1 279 ? 18.368 6.594 -7.977 1.00 93.56 279 ASP A CA 1
ATOM 2144 C C . ASP A 1 279 ? 18.993 5.463 -7.138 1.00 93.56 279 ASP A C 1
ATOM 2146 O O . ASP A 1 279 ? 20.213 5.351 -7.058 1.00 93.56 279 ASP A O 1
ATOM 2150 N N . MET A 1 280 ? 18.190 4.550 -6.570 1.00 94.31 280 MET A N 1
ATOM 2151 C CA . MET A 1 280 ? 18.718 3.365 -5.873 1.00 94.31 280 MET A CA 1
ATOM 2152 C C . MET A 1 280 ? 19.430 2.372 -6.810 1.00 94.31 280 MET A C 1
ATOM 2154 O O . MET A 1 280 ? 20.162 1.502 -6.331 1.00 94.31 280 MET A O 1
ATOM 2158 N N . LEU A 1 281 ? 19.195 2.477 -8.124 1.00 93.69 281 LEU A N 1
ATOM 2159 C CA . LEU A 1 281 ? 19.841 1.672 -9.167 1.00 93.69 281 LEU A CA 1
ATOM 2160 C C . LEU A 1 281 ? 21.174 2.270 -9.634 1.00 93.69 281 LEU A C 1
ATOM 2162 O O . LEU A 1 281 ? 21.900 1.619 -10.399 1.00 93.69 281 LEU A O 1
ATOM 2166 N N . GLU A 1 282 ? 21.469 3.506 -9.229 1.00 89.00 282 GLU A N 1
ATOM 2167 C CA . GLU A 1 282 ? 22.688 4.216 -9.589 1.00 89.00 282 GLU A CA 1
ATOM 2168 C C . GLU A 1 282 ? 23.805 3.931 -8.576 1.00 89.00 282 GLU A C 1
ATOM 2170 O O . GLU A 1 282 ? 23.584 3.710 -7.386 1.00 89.00 282 GLU A O 1
ATOM 2175 N N . SER A 1 283 ? 25.032 3.882 -9.089 1.00 75.31 283 SER A N 1
ATOM 2176 C CA . SER A 1 283 ? 26.251 3.807 -8.287 1.00 75.31 283 SER A CA 1
ATOM 2177 C C . SER A 1 283 ? 26.699 5.228 -7.980 1.00 75.31 283 SER A C 1
ATOM 2179 O O . SER A 1 283 ? 26.819 6.045 -8.894 1.00 75.31 283 SER A O 1
ATOM 2181 N N . THR A 1 284 ? 26.972 5.518 -6.713 1.00 65.00 284 THR A N 1
ATOM 2182 C CA . THR A 1 284 ? 27.584 6.781 -6.298 1.00 65.00 284 THR A CA 1
ATOM 2183 C C . THR A 1 284 ? 29.066 6.539 -6.034 1.00 65.00 284 THR A C 1
ATOM 2185 O O . THR A 1 284 ? 29.407 5.681 -5.227 1.00 65.00 284 THR A O 1
ATOM 2188 N N . ASP A 1 285 ? 29.945 7.251 -6.741 1.00 54.84 285 ASP A N 1
ATOM 2189 C CA . ASP A 1 285 ? 31.397 7.312 -6.496 1.00 54.84 285 ASP A CA 1
ATOM 2190 C C . ASP A 1 285 ? 32.126 5.963 -6.307 1.00 54.84 285 ASP A C 1
ATOM 2192 O O . ASP A 1 285 ? 33.008 5.817 -5.464 1.00 54.84 285 ASP A O 1
ATOM 2196 N N . GLY A 1 286 ? 31.796 4.965 -7.134 1.00 61.03 286 GLY A N 1
ATOM 2197 C CA . GLY A 1 286 ? 32.472 3.660 -7.137 1.00 61.03 286 GLY A CA 1
ATOM 2198 C C . GLY A 1 286 ? 31.873 2.626 -6.179 1.00 61.03 286 GLY A C 1
ATOM 2199 O O . GLY A 1 286 ? 32.268 1.458 -6.234 1.00 61.03 286 GLY A O 1
ATOM 2200 N N . ASP A 1 287 ? 30.877 3.009 -5.376 1.00 72.69 287 ASP A N 1
ATOM 2201 C CA . ASP A 1 287 ? 30.095 2.070 -4.577 1.00 72.69 287 ASP A CA 1
ATOM 2202 C C . ASP A 1 287 ? 29.079 1.316 -5.434 1.00 72.69 287 ASP A C 1
ATOM 2204 O O . ASP A 1 287 ? 28.555 1.812 -6.431 1.00 72.69 287 ASP A O 1
ATOM 2208 N N . LYS A 1 288 ? 28.773 0.076 -5.050 1.00 83.12 288 LYS A N 1
ATOM 2209 C CA . LYS A 1 288 ? 27.719 -0.700 -5.717 1.00 83.12 288 LYS A CA 1
ATOM 2210 C C . LYS A 1 288 ? 26.363 -0.005 -5.517 1.00 83.12 288 LYS A C 1
ATOM 2212 O O . LYS A 1 288 ? 26.143 0.556 -4.445 1.00 83.12 288 LYS A O 1
ATOM 2217 N N . PRO A 1 289 ? 25.446 -0.073 -6.502 1.00 90.38 289 PRO A N 1
ATOM 2218 C CA . PRO A 1 289 ? 24.103 0.468 -6.322 1.00 90.38 289 PRO A CA 1
ATOM 2219 C C . PRO A 1 289 ? 23.418 -0.192 -5.119 1.00 90.38 289 PRO A C 1
ATOM 2221 O O . PRO A 1 289 ? 23.685 -1.362 -4.816 1.00 90.38 289 PRO A O 1
ATOM 2224 N N . LEU A 1 290 ? 22.532 0.554 -4.449 1.00 91.62 290 LEU A N 1
ATOM 2225 C CA . LEU A 1 290 ? 21.796 0.074 -3.271 1.00 91.62 290 LEU A CA 1
ATOM 2226 C C . LEU A 1 290 ? 20.995 -1.191 -3.596 1.00 91.62 290 LEU A C 1
ATOM 2228 O O . LEU A 1 290 ? 20.949 -2.122 -2.791 1.00 91.62 290 LEU A O 1
ATOM 2232 N N . PHE A 1 291 ? 20.403 -1.222 -4.791 1.00 95.38 291 PHE A N 1
ATOM 2233 C CA . PHE A 1 291 ? 19.679 -2.364 -5.330 1.00 95.38 291 PHE A CA 1
ATOM 2234 C C . PHE A 1 291 ? 20.043 -2.579 -6.799 1.00 95.38 291 PHE A C 1
ATOM 2236 O O . PHE A 1 291 ? 20.327 -1.636 -7.536 1.00 95.38 291 PHE A O 1
ATOM 2243 N N . GLN A 1 292 ? 20.017 -3.832 -7.251 1.00 96.25 292 GLN A N 1
ATOM 2244 C CA . GLN A 1 292 ? 20.205 -4.143 -8.672 1.00 96.25 292 GLN A CA 1
ATOM 2245 C C . GLN A 1 292 ? 18.913 -3.945 -9.464 1.00 96.25 292 GLN A C 1
ATOM 2247 O O . GLN A 1 292 ? 18.962 -3.721 -10.676 1.00 96.25 292 GLN A O 1
ATOM 2252 N N . LYS A 1 293 ? 17.759 -4.040 -8.789 1.00 97.69 293 LYS A N 1
ATOM 2253 C CA . LYS A 1 293 ? 16.435 -3.897 -9.392 1.00 97.69 293 LYS A CA 1
ATOM 2254 C C . LYS A 1 293 ? 15.469 -3.142 -8.491 1.00 97.69 293 LYS A C 1
ATOM 2256 O O . LYS A 1 293 ? 15.569 -3.163 -7.266 1.00 97.69 293 LYS A O 1
ATOM 2261 N N . VAL A 1 294 ? 14.477 -2.542 -9.132 1.00 98.00 294 VAL A N 1
ATOM 2262 C CA . VAL A 1 294 ? 13.298 -1.969 -8.492 1.00 98.00 294 VAL A CA 1
ATOM 2263 C C . VAL A 1 294 ? 12.066 -2.607 -9.113 1.00 98.00 294 VAL A C 1
ATOM 2265 O O . VAL A 1 294 ? 11.950 -2.682 -10.336 1.00 98.00 294 VAL A O 1
ATOM 2268 N N . LYS A 1 295 ? 11.129 -3.046 -8.276 1.00 98.50 295 LYS A N 1
ATOM 2269 C CA . LYS A 1 295 ? 9.860 -3.639 -8.688 1.00 98.50 295 LYS A CA 1
ATOM 2270 C C . LYS A 1 295 ? 8.693 -2.804 -8.169 1.00 98.50 295 LYS A C 1
ATOM 2272 O O . LYS A 1 295 ? 8.549 -2.633 -6.965 1.00 98.50 295 LYS A O 1
ATOM 2277 N N . TYR A 1 296 ? 7.838 -2.334 -9.070 1.00 98.50 296 TYR A N 1
ATOM 2278 C CA . TYR A 1 296 ? 6.553 -1.725 -8.726 1.00 98.50 296 TYR A CA 1
ATOM 2279 C C . TYR A 1 296 ? 5.438 -2.752 -8.887 1.00 98.50 296 TYR A C 1
ATOM 2281 O O . TYR A 1 296 ? 5.240 -3.268 -9.985 1.00 98.50 296 TYR A O 1
ATOM 2289 N N . VAL A 1 297 ? 4.700 -3.028 -7.815 1.00 98.62 297 VAL A N 1
ATOM 2290 C CA . VAL A 1 297 ? 3.557 -3.947 -7.819 1.00 98.62 297 VAL A CA 1
ATOM 2291 C C . VAL A 1 297 ? 2.265 -3.145 -7.736 1.00 98.62 297 VAL A C 1
ATOM 2293 O O . VAL A 1 297 ? 1.976 -2.538 -6.710 1.00 98.62 297 VAL A O 1
ATOM 2296 N N . PHE A 1 298 ? 1.461 -3.156 -8.794 1.00 98.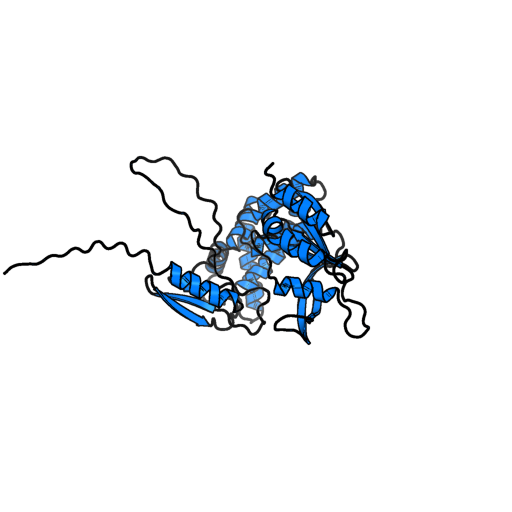44 298 PHE A N 1
ATOM 2297 C CA . PHE A 1 298 ? 0.131 -2.557 -8.809 1.00 98.44 298 PHE A CA 1
ATOM 2298 C C . PHE A 1 298 ? -0.937 -3.609 -8.512 1.00 98.44 298 PHE A C 1
ATOM 2300 O O . PHE A 1 298 ? -1.212 -4.484 -9.333 1.00 98.44 298 PHE A O 1
ATOM 2307 N N . THR A 1 299 ? -1.594 -3.485 -7.360 1.00 97.94 299 THR A N 1
ATOM 2308 C CA . THR A 1 299 ? -2.769 -4.298 -6.992 1.00 97.94 299 THR A CA 1
ATOM 2309 C C . THR A 1 299 ? -4.078 -3.667 -7.462 1.00 97.94 299 THR A C 1
ATOM 2311 O O . THR A 1 299 ? -5.159 -4.122 -7.103 1.00 97.94 299 THR A O 1
ATOM 2314 N N . ASN A 1 300 ? -4.003 -2.592 -8.244 1.00 95.31 300 ASN A N 1
ATOM 2315 C CA . ASN A 1 300 ? -5.151 -1.962 -8.870 1.00 95.31 300 ASN A CA 1
ATOM 2316 C C . ASN A 1 300 ? -4.809 -1.653 -10.337 1.00 95.31 300 ASN A C 1
ATOM 2318 O O . ASN A 1 300 ? -3.894 -0.851 -10.578 1.00 95.31 300 ASN A O 1
ATOM 2322 N N . PRO A 1 301 ? -5.512 -2.265 -11.308 1.00 95.50 301 PRO A N 1
ATOM 2323 C CA . PRO A 1 301 ? -5.188 -2.102 -12.722 1.00 95.50 301 PRO A CA 1
ATOM 2324 C C . PRO A 1 301 ? -5.281 -0.644 -13.182 1.00 95.50 301 PRO A C 1
ATOM 2326 O O . PRO A 1 301 ? -4.515 -0.222 -14.046 1.00 95.50 301 PRO A O 1
ATOM 2329 N N . GLU A 1 302 ? -6.120 0.171 -12.548 1.00 94.88 302 GLU A N 1
ATOM 2330 C CA . GLU A 1 302 ? -6.346 1.555 -12.963 1.00 94.88 302 GLU A CA 1
ATOM 2331 C C . GLU A 1 302 ? -5.135 2.419 -12.603 1.00 94.88 302 GLU A C 1
ATOM 2333 O O . GLU A 1 302 ? -4.720 3.281 -13.382 1.00 94.88 302 GLU A O 1
ATOM 2338 N N . GLY A 1 303 ? -4.503 2.121 -11.463 1.00 95.38 303 GLY A N 1
ATOM 2339 C CA . GLY A 1 303 ? -3.209 2.680 -11.089 1.00 95.38 303 GLY A CA 1
ATOM 2340 C C . GLY A 1 303 ? -2.112 2.284 -12.072 1.00 95.38 303 GLY A C 1
ATOM 2341 O O . GLY A 1 303 ? -1.330 3.138 -12.486 1.00 95.38 303 GLY A O 1
ATOM 2342 N N . ALA A 1 304 ? -2.074 1.028 -12.520 1.00 97.25 304 ALA A N 1
ATOM 2343 C CA . ALA A 1 304 ? -1.110 0.609 -13.535 1.00 97.25 304 ALA A CA 1
ATOM 2344 C C . ALA A 1 304 ? -1.346 1.333 -14.872 1.00 97.25 304 ALA A C 1
ATOM 2346 O O . ALA A 1 304 ? -0.414 1.906 -15.434 1.00 97.25 304 ALA A O 1
ATOM 2347 N N . ILE A 1 305 ? -2.592 1.394 -15.355 1.00 97.06 305 ILE A N 1
ATOM 2348 C CA . ILE A 1 305 ? -2.967 2.094 -16.596 1.00 97.06 305 ILE A CA 1
ATOM 2349 C C . ILE A 1 305 ? -2.533 3.563 -16.560 1.00 97.06 305 ILE A C 1
ATOM 2351 O O . ILE A 1 305 ? -2.057 4.086 -17.571 1.00 97.06 305 ILE A O 1
ATOM 2355 N N . ALA A 1 306 ? -2.683 4.229 -15.412 1.00 96.12 306 ALA A N 1
ATOM 2356 C CA . ALA A 1 306 ? -2.308 5.628 -15.249 1.00 96.12 306 ALA A CA 1
ATOM 2357 C C . ALA A 1 306 ? -0.788 5.869 -15.339 1.00 96.12 306 ALA A C 1
ATOM 2359 O O . ALA A 1 306 ? -0.377 6.970 -15.699 1.00 96.12 306 ALA A O 1
ATOM 2360 N N . ASN A 1 307 ? 0.044 4.866 -15.031 1.00 97.94 307 ASN A N 1
ATOM 2361 C CA . ASN A 1 307 ? 1.490 5.046 -14.851 1.00 97.94 307 ASN A CA 1
ATOM 2362 C C . ASN A 1 307 ? 2.368 4.270 -15.846 1.00 97.94 307 ASN A C 1
ATOM 2364 O O . ASN A 1 307 ? 3.523 4.648 -16.043 1.00 97.94 307 ASN A O 1
ATOM 2368 N N . LEU A 1 308 ? 1.851 3.224 -16.500 1.00 98.00 308 LEU A N 1
ATOM 2369 C CA . LEU A 1 308 ? 2.637 2.325 -17.355 1.00 98.00 308 LEU A CA 1
ATOM 2370 C C . LEU A 1 308 ? 3.332 3.037 -18.518 1.00 98.00 308 LEU A C 1
ATOM 2372 O O . LEU A 1 308 ? 4.473 2.711 -18.817 1.00 98.00 308 LEU A O 1
ATOM 2376 N N . GLU A 1 309 ? 2.692 4.020 -19.153 1.00 97.69 309 GLU A N 1
ATOM 2377 C CA . GLU A 1 309 ? 3.310 4.774 -20.254 1.00 97.69 309 GLU A CA 1
ATOM 2378 C C . GLU A 1 309 ? 4.519 5.593 -19.776 1.00 97.69 309 GLU A C 1
ATOM 2380 O O . GLU A 1 309 ? 5.583 5.573 -20.398 1.00 97.69 309 GLU A O 1
ATOM 2385 N N . PHE A 1 310 ? 4.383 6.254 -18.622 1.00 97.50 310 PHE A N 1
ATOM 2386 C CA . PHE A 1 310 ? 5.483 6.976 -17.987 1.00 97.50 310 PHE A CA 1
ATOM 2387 C C . PHE A 1 310 ? 6.621 6.022 -17.606 1.00 97.50 310 PHE A C 1
ATOM 2389 O O . PHE A 1 310 ? 7.766 6.268 -17.980 1.00 97.50 310 PHE A O 1
ATOM 2396 N N . MET A 1 311 ? 6.311 4.913 -16.927 1.00 98.06 311 MET A N 1
ATOM 2397 C CA . MET A 1 311 ? 7.306 3.911 -16.529 1.00 98.06 311 MET A CA 1
ATOM 2398 C C . MET A 1 311 ? 8.000 3.267 -17.734 1.00 98.06 311 MET A C 1
ATOM 2400 O O . MET A 1 311 ? 9.216 3.094 -17.713 1.00 98.06 311 MET A O 1
ATOM 2404 N N . ALA A 1 312 ? 7.269 2.981 -18.815 1.00 97.62 312 ALA A N 1
ATOM 2405 C CA . ALA A 1 312 ? 7.838 2.464 -20.056 1.00 97.62 312 ALA A CA 1
ATOM 2406 C C . ALA A 1 312 ? 8.886 3.430 -20.630 1.00 97.62 312 ALA A C 1
ATOM 2408 O O . ALA A 1 312 ? 9.963 3.005 -21.045 1.00 97.62 312 ALA A O 1
ATOM 2409 N N . GLY A 1 313 ? 8.610 4.739 -20.608 1.00 97.25 313 GLY A N 1
ATOM 2410 C CA . GLY A 1 313 ? 9.583 5.760 -21.004 1.00 97.25 313 GLY A CA 1
ATOM 2411 C C . GLY A 1 313 ? 10.883 5.700 -20.192 1.00 97.25 313 GLY A C 1
ATOM 2412 O O . GLY A 1 313 ? 11.960 5.903 -20.749 1.00 97.25 313 GLY A O 1
ATOM 2413 N N . GLN A 1 314 ? 10.799 5.356 -18.905 1.00 96.69 314 GLN A N 1
ATOM 2414 C CA . GLN A 1 314 ? 11.964 5.194 -18.028 1.00 96.69 314 GLN A CA 1
ATOM 2415 C C . GLN A 1 314 ? 12.741 3.914 -18.339 1.00 96.69 314 GLN A C 1
ATOM 2417 O O . G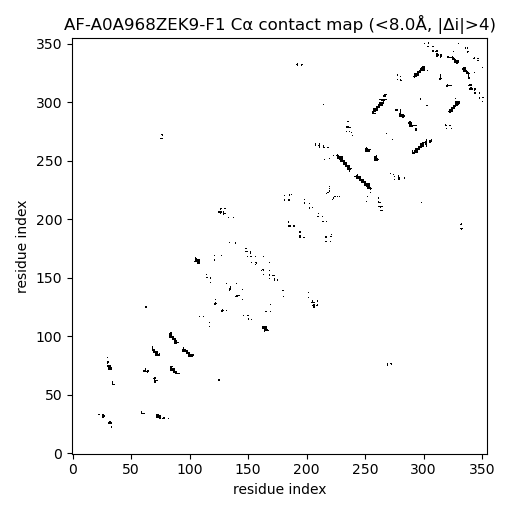LN A 1 314 ? 13.965 3.951 -18.357 1.00 96.69 314 GLN A O 1
ATOM 2422 N N . MET A 1 315 ? 12.054 2.819 -18.681 1.00 97.25 315 MET A N 1
ATOM 2423 C CA . MET A 1 315 ? 12.684 1.548 -19.077 1.00 97.25 315 MET A CA 1
ATOM 2424 C C . MET A 1 315 ? 13.568 1.666 -20.329 1.00 97.25 315 MET A C 1
ATOM 2426 O O . MET A 1 315 ? 14.413 0.812 -20.554 1.00 97.25 315 MET A O 1
ATOM 2430 N N . ARG A 1 316 ? 13.414 2.722 -21.141 1.00 94.75 316 ARG A N 1
ATOM 2431 C CA . ARG A 1 316 ? 14.303 2.993 -22.287 1.00 94.75 316 ARG A CA 1
ATOM 2432 C C . ARG A 1 316 ? 15.658 3.580 -21.890 1.00 94.75 316 ARG A C 1
ATOM 2434 O O . ARG A 1 316 ? 16.564 3.633 -22.720 1.00 94.75 316 ARG A O 1
ATOM 2441 N N . LYS A 1 317 ? 15.797 4.095 -20.667 1.00 93.31 317 LYS A N 1
ATOM 2442 C CA . LYS A 1 317 ? 17.054 4.679 -20.196 1.00 93.31 317 LYS A CA 1
ATOM 2443 C C . LYS A 1 317 ? 18.052 3.556 -19.928 1.00 93.31 317 LYS A C 1
ATOM 2445 O O . LYS A 1 317 ? 17.741 2.623 -19.200 1.00 93.31 317 LYS A O 1
ATOM 2450 N N . ILE A 1 318 ? 19.274 3.689 -20.448 1.00 84.94 318 ILE A N 1
ATOM 2451 C CA . ILE A 1 318 ? 20.322 2.653 -20.363 1.00 84.94 318 ILE A CA 1
ATOM 2452 C C . ILE A 1 318 ? 20.581 2.193 -18.917 1.00 84.94 318 ILE A C 1
ATOM 2454 O O . ILE A 1 318 ? 20.767 1.006 -18.677 1.00 84.94 318 ILE A O 1
ATOM 2458 N N . HIS A 1 319 ? 20.573 3.106 -17.941 1.00 87.31 319 HIS A N 1
ATOM 2459 C CA . HIS A 1 319 ? 20.824 2.758 -16.536 1.00 87.31 319 HIS A CA 1
ATOM 2460 C C . HIS A 1 319 ? 19.638 2.059 -15.843 1.00 87.31 319 HIS A C 1
ATOM 2462 O O . HIS A 1 319 ? 19.847 1.472 -14.781 1.00 87.31 319 HIS A O 1
ATOM 2468 N N . VAL A 1 320 ? 18.438 2.088 -16.443 1.00 92.56 320 VAL A N 1
ATOM 2469 C CA . VAL A 1 320 ? 17.178 1.515 -15.923 1.00 92.56 320 VAL A CA 1
ATOM 2470 C C . VAL A 1 320 ? 16.757 0.247 -16.672 1.00 92.56 320 VAL A C 1
ATOM 2472 O O . VAL A 1 320 ? 16.036 -0.574 -16.104 1.00 92.56 320 VAL A O 1
ATOM 2475 N N . ASP A 1 321 ? 17.173 0.082 -17.930 1.00 91.44 321 ASP A N 1
ATOM 2476 C CA . ASP A 1 321 ? 16.780 -1.050 -18.774 1.00 91.44 321 ASP A CA 1
ATOM 2477 C C . ASP A 1 321 ? 17.001 -2.387 -18.051 1.00 91.44 321 ASP A C 1
ATOM 2479 O O . ASP A 1 321 ? 18.050 -2.626 -17.448 1.00 91.44 321 ASP A O 1
ATOM 2483 N N . LYS A 1 322 ? 15.963 -3.232 -18.043 1.00 93.12 322 LYS A N 1
ATOM 2484 C CA . LYS A 1 322 ? 15.896 -4.516 -17.314 1.00 93.12 322 LYS A CA 1
ATOM 2485 C C . LYS A 1 322 ? 16.082 -4.463 -15.792 1.00 93.12 322 LYS A C 1
ATOM 2487 O O . LYS A 1 322 ? 16.063 -5.513 -15.141 1.00 93.12 322 LYS A O 1
ATOM 2492 N N . LYS A 1 323 ? 16.206 -3.272 -15.205 1.00 97.19 323 LYS A N 1
ATOM 2493 C CA . LYS A 1 323 ? 16.283 -3.063 -13.753 1.00 97.19 323 LYS A CA 1
ATOM 2494 C C . LYS A 1 323 ? 14.971 -2.586 -13.141 1.00 97.19 323 LYS A C 1
ATOM 2496 O O . LYS A 1 323 ? 14.712 -2.897 -11.982 1.00 97.19 323 LYS A O 1
ATOM 2501 N N . LEU A 1 324 ? 14.136 -1.876 -13.902 1.00 98.12 324 LEU A N 1
ATOM 2502 C CA . LEU A 1 324 ? 12.767 -1.554 -13.498 1.00 98.12 324 LEU A CA 1
ATOM 2503 C C . LEU A 1 324 ? 11.810 -2.664 -13.940 1.00 98.12 324 LEU A C 1
ATOM 2505 O O . LEU A 1 324 ? 11.642 -2.909 -15.132 1.00 98.12 324 LEU A O 1
ATOM 2509 N N . VAL A 1 325 ? 11.145 -3.291 -12.975 1.00 98.38 325 VAL A N 1
ATOM 2510 C CA . VAL A 1 325 ? 10.104 -4.297 -13.189 1.00 98.38 325 VAL A CA 1
ATOM 2511 C C . VAL A 1 325 ? 8.760 -3.721 -12.760 1.00 98.38 325 VAL A C 1
ATOM 2513 O O . VAL A 1 325 ? 8.644 -3.109 -11.700 1.00 98.38 325 VAL A O 1
ATOM 2516 N N . VAL A 1 326 ? 7.727 -3.933 -13.567 1.00 98.56 326 VAL A N 1
ATOM 2517 C CA . VAL A 1 326 ? 6.343 -3.620 -13.212 1.00 98.56 326 VAL A CA 1
ATOM 2518 C C . VAL A 1 326 ? 5.544 -4.910 -13.183 1.00 98.56 326 VAL A C 1
ATOM 2520 O O . VAL A 1 326 ? 5.481 -5.643 -14.169 1.00 98.56 326 VAL A O 1
ATOM 2523 N N . GLU A 1 327 ? 4.929 -5.166 -12.039 1.00 98.44 327 GLU A N 1
ATOM 2524 C CA . GLU A 1 327 ? 3.960 -6.224 -11.807 1.00 98.44 327 GLU A CA 1
ATOM 2525 C C . GLU A 1 327 ? 2.574 -5.589 -11.656 1.00 98.44 327 GLU A C 1
ATOM 2527 O O . GLU A 1 327 ? 2.421 -4.577 -10.977 1.00 98.44 327 GLU A O 1
ATOM 2532 N N . CYS A 1 328 ? 1.557 -6.150 -12.301 1.00 97.69 328 CYS A N 1
ATOM 2533 C CA . CYS A 1 328 ? 0.185 -5.662 -12.219 1.00 97.69 328 CYS A CA 1
ATOM 2534 C C . CYS A 1 328 ? -0.786 -6.831 -12.106 1.00 97.69 328 CYS A C 1
ATOM 2536 O O . CYS A 1 328 ? -0.704 -7.781 -12.884 1.00 97.69 328 CYS A O 1
ATOM 2538 N N . PHE A 1 329 ? -1.752 -6.719 -11.202 1.00 96.62 329 PHE A N 1
ATOM 2539 C CA . PHE A 1 329 ? -2.908 -7.608 -11.149 1.00 96.62 329 PHE A CA 1
ATOM 2540 C C . PHE A 1 329 ? -4.051 -7.000 -11.965 1.00 96.62 329 PHE A C 1
ATOM 2542 O O . PHE A 1 329 ? -4.405 -5.837 -11.765 1.00 96.62 329 PHE A O 1
ATOM 2549 N N . ASP A 1 330 ? -4.598 -7.756 -12.922 1.00 95.19 330 ASP A N 1
ATOM 2550 C CA . ASP A 1 330 ? -5.792 -7.328 -13.660 1.00 95.19 330 ASP A CA 1
ATOM 2551 C C . ASP A 1 330 ? -7.057 -7.419 -12.788 1.00 95.19 330 ASP A C 1
ATOM 2553 O O . ASP A 1 330 ? -7.024 -7.863 -11.639 1.00 95.19 330 ASP A O 1
ATOM 2557 N N . SER A 1 331 ? -8.209 -7.009 -13.323 1.00 92.50 331 SER A N 1
ATOM 2558 C CA . SER A 1 331 ? -9.479 -7.027 -12.581 1.00 92.50 331 SER A CA 1
ATOM 2559 C C . SER A 1 331 ? -9.906 -8.425 -12.108 1.00 92.50 331 SER A C 1
ATOM 2561 O O . SER A 1 331 ? -10.711 -8.538 -11.183 1.00 92.50 331 SER A O 1
ATOM 2563 N N . ARG A 1 332 ? -9.349 -9.490 -12.695 1.00 92.06 332 ARG A N 1
ATOM 2564 C CA . ARG A 1 332 ? -9.605 -10.896 -12.351 1.00 92.06 332 ARG A CA 1
ATOM 2565 C C . ARG A 1 332 ? -8.515 -11.488 -11.450 1.00 92.06 332 ARG A C 1
ATOM 2567 O O . ARG A 1 332 ? -8.583 -12.673 -11.127 1.00 92.06 332 ARG A O 1
ATOM 2574 N N . GLY A 1 333 ? -7.518 -10.694 -11.062 1.00 92.75 333 GLY A N 1
ATOM 2575 C CA . GLY A 1 333 ? -6.391 -11.138 -10.245 1.00 92.75 333 GLY A CA 1
ATOM 2576 C C . GLY A 1 333 ? -5.320 -11.878 -11.034 1.00 92.75 333 GLY A C 1
ATOM 2577 O O . GLY A 1 333 ? -4.454 -12.512 -10.435 1.00 92.75 333 GLY A O 1
ATOM 2578 N N . VAL A 1 334 ? -5.351 -11.825 -12.370 1.00 95.19 334 VAL A N 1
ATOM 2579 C CA . VAL A 1 334 ? -4.269 -12.389 -13.179 1.00 95.19 334 VAL A CA 1
ATOM 2580 C C . VAL A 1 334 ? -3.068 -11.463 -13.076 1.00 95.19 334 VAL A C 1
ATOM 2582 O O . VAL A 1 334 ? -3.163 -10.270 -13.369 1.00 95.19 334 VAL A O 1
ATOM 2585 N N . LYS A 1 335 ? -1.936 -12.031 -12.664 1.00 96.56 335 LYS A N 1
ATOM 2586 C CA . LYS A 1 335 ? -0.665 -11.323 -12.560 1.00 96.56 335 LYS A CA 1
ATOM 2587 C C . LYS A 1 335 ? -0.002 -11.180 -13.929 1.00 96.56 335 LYS A C 1
ATOM 2589 O O . LYS A 1 335 ? 0.206 -12.165 -14.634 1.00 96.56 335 LYS A O 1
ATOM 2594 N N . HIS A 1 336 ? 0.423 -9.962 -14.239 1.00 97.56 336 HIS A N 1
ATOM 2595 C CA . HIS A 1 336 ? 1.204 -9.602 -15.419 1.00 97.56 336 HIS A CA 1
ATOM 2596 C C . HIS A 1 336 ? 2.526 -8.977 -14.984 1.00 97.56 336 HIS A C 1
ATOM 2598 O O . HIS A 1 336 ? 2.543 -8.185 -14.046 1.00 97.56 336 HIS A O 1
ATOM 2604 N N . VAL A 1 337 ? 3.625 -9.303 -15.666 1.00 98.00 337 VAL A N 1
ATOM 2605 C CA . VAL A 1 337 ? 4.965 -8.784 -15.346 1.00 98.00 337 VAL A CA 1
ATOM 2606 C C . VAL A 1 337 ? 5.643 -8.282 -16.614 1.00 98.00 337 VAL A C 1
ATOM 2608 O O . VAL A 1 337 ? 5.567 -8.921 -17.664 1.00 98.00 337 VAL A O 1
ATOM 2611 N N . THR A 1 338 ? 6.319 -7.141 -16.519 1.00 97.94 338 THR A N 1
ATOM 2612 C CA . THR A 1 338 ? 7.111 -6.561 -17.605 1.00 97.94 338 THR A CA 1
ATOM 2613 C C . THR A 1 338 ? 8.332 -5.819 -17.071 1.00 97.94 338 THR A C 1
ATOM 2615 O O . THR A 1 338 ? 8.293 -5.237 -15.993 1.00 97.94 338 THR A O 1
ATOM 2618 N N . ASP A 1 339 ? 9.406 -5.809 -17.850 1.00 97.62 339 ASP A N 1
ATOM 2619 C CA . ASP A 1 339 ? 10.686 -5.157 -17.548 1.00 97.62 339 ASP A CA 1
ATOM 2620 C C . ASP A 1 339 ? 11.250 -4.375 -18.753 1.00 97.62 339 ASP A C 1
ATOM 2622 O O . ASP A 1 339 ? 12.432 -4.048 -18.806 1.00 97.62 339 ASP A O 1
ATOM 2626 N N . SER A 1 340 ? 10.420 -4.157 -19.777 1.00 97.88 340 SER A N 1
ATOM 2627 C CA . SER A 1 340 ? 10.803 -3.526 -21.044 1.00 97.88 340 SER A CA 1
ATOM 2628 C C . SER A 1 340 ? 9.725 -2.571 -21.530 1.00 97.88 340 SER A C 1
ATOM 2630 O O . SER A 1 340 ? 8.540 -2.740 -21.220 1.00 97.88 340 SER A O 1
ATOM 2632 N N . TYR A 1 341 ? 10.134 -1.609 -22.358 1.00 97.38 341 TYR A N 1
ATOM 2633 C CA . TYR A 1 341 ? 9.224 -0.666 -23.001 1.00 97.38 341 TYR A CA 1
ATOM 2634 C C . TYR A 1 341 ? 8.105 -1.388 -23.766 1.00 97.38 341 TYR A C 1
ATOM 2636 O O . TYR A 1 341 ? 6.923 -1.138 -23.531 1.00 97.38 341 TYR A O 1
ATOM 2644 N N . GLU A 1 342 ? 8.453 -2.323 -24.652 1.00 97.81 342 GLU A N 1
ATOM 2645 C CA . GLU A 1 342 ? 7.486 -3.026 -25.498 1.00 97.81 342 GLU A CA 1
ATOM 2646 C C . GLU A 1 342 ? 6.542 -3.891 -24.659 1.00 97.81 342 GLU A C 1
ATOM 2648 O O . GLU A 1 342 ? 5.346 -3.961 -24.946 1.00 97.81 342 GLU A O 1
ATOM 2653 N N . GLY A 1 343 ? 7.062 -4.540 -23.611 1.00 97.69 343 GLY A N 1
ATOM 2654 C CA . GLY A 1 343 ? 6.249 -5.309 -22.673 1.00 97.69 343 GLY A CA 1
ATOM 2655 C C . GLY A 1 343 ? 5.249 -4.429 -21.922 1.00 97.69 343 GLY A C 1
ATOM 2656 O O . GLY A 1 343 ? 4.068 -4.770 -21.858 1.00 97.69 343 GLY A O 1
ATOM 2657 N N . ALA A 1 344 ? 5.683 -3.260 -21.442 1.00 97.81 344 ALA A N 1
ATOM 2658 C CA . ALA A 1 344 ? 4.831 -2.317 -20.726 1.00 97.81 344 ALA A CA 1
ATOM 2659 C C . ALA A 1 344 ? 3.736 -1.728 -21.622 1.00 97.81 344 ALA A C 1
ATOM 2661 O O . ALA A 1 344 ? 2.584 -1.639 -21.199 1.00 97.81 344 ALA A O 1
ATOM 2662 N N . MET A 1 345 ? 4.044 -1.414 -22.884 1.00 98.06 345 MET A N 1
ATOM 2663 C CA . MET A 1 345 ? 3.043 -0.920 -23.838 1.00 98.06 345 MET A CA 1
ATOM 2664 C C . MET A 1 345 ? 2.035 -2.001 -24.258 1.00 98.06 345 MET A C 1
ATOM 2666 O O . MET A 1 345 ? 0.843 -1.710 -24.407 1.00 98.06 345 MET A O 1
ATOM 2670 N N . ARG A 1 346 ? 2.468 -3.264 -24.400 1.00 97.56 346 ARG A N 1
ATOM 2671 C CA . ARG A 1 346 ? 1.544 -4.393 -24.614 1.00 97.56 346 ARG A CA 1
ATOM 2672 C C . ARG A 1 346 ? 0.636 -4.613 -23.408 1.00 97.56 346 ARG A C 1
ATOM 2674 O O . ARG A 1 346 ? -0.571 -4.783 -23.584 1.00 97.56 346 ARG A O 1
ATOM 2681 N N . LEU A 1 347 ? 1.191 -4.567 -22.198 1.00 97.00 347 LEU A N 1
ATOM 2682 C CA . LEU A 1 347 ? 0.414 -4.676 -20.967 1.00 97.00 347 LEU A CA 1
ATOM 2683 C C . LEU A 1 347 ? -0.606 -3.537 -20.856 1.00 97.00 347 LEU A C 1
ATOM 2685 O O . LEU A 1 347 ? -1.781 -3.797 -20.629 1.00 97.00 347 LEU A O 1
ATOM 2689 N N . LEU A 1 348 ? -0.203 -2.292 -21.118 1.00 97.38 348 LEU A N 1
ATOM 2690 C CA . LEU A 1 348 ? -1.112 -1.145 -21.132 1.00 97.38 348 LEU A CA 1
ATOM 2691 C C . LEU A 1 348 ? -2.265 -1.332 -22.128 1.00 97.38 348 LEU A C 1
ATOM 2693 O O . LEU A 1 348 ? -3.414 -1.036 -21.807 1.00 97.38 348 LEU A O 1
ATOM 2697 N N . THR A 1 349 ? -1.971 -1.850 -23.323 1.00 96.31 349 THR A N 1
ATOM 2698 C CA . THR A 1 349 ? -2.997 -2.173 -24.329 1.00 96.31 349 THR A CA 1
ATOM 2699 C C . THR A 1 349 ? -3.955 -3.246 -23.815 1.00 96.31 349 THR A C 1
ATOM 2701 O O . THR A 1 349 ? -5.164 -3.110 -23.970 1.00 96.31 349 THR A O 1
ATOM 2704 N N . THR A 1 350 ? -3.421 -4.273 -23.150 1.00 94.88 350 THR A N 1
ATOM 2705 C CA . THR A 1 350 ? -4.201 -5.379 -22.573 1.00 94.88 350 THR A CA 1
ATOM 2706 C C . THR A 1 350 ? -5.127 -4.883 -21.465 1.00 94.88 350 THR A C 1
ATOM 2708 O O . THR A 1 350 ? -6.297 -5.234 -21.454 1.00 94.88 350 THR A O 1
ATOM 2711 N N . LEU A 1 351 ? -4.637 -4.019 -20.572 1.00 94.44 351 LEU A N 1
ATOM 2712 C CA . LEU A 1 351 ? -5.426 -3.468 -19.467 1.00 94.44 351 LEU A CA 1
ATOM 2713 C C . LEU A 1 351 ? -6.486 -2.454 -19.935 1.00 94.44 351 LEU A C 1
ATOM 2715 O O . LEU A 1 351 ? -7.549 -2.350 -19.329 1.00 94.44 351 LEU A O 1
ATOM 2719 N N . ARG A 1 352 ? -6.220 -1.699 -21.013 1.00 93.81 352 ARG A N 1
ATOM 2720 C CA . ARG A 1 352 ? -7.198 -0.770 -21.617 1.00 93.81 352 ARG A CA 1
ATOM 2721 C C . ARG A 1 352 ? -8.245 -1.479 -22.472 1.00 93.81 352 ARG A C 1
ATOM 2723 O O . ARG A 1 352 ? -9.360 -0.970 -22.605 1.00 93.81 352 ARG A O 1
ATOM 2730 N N . GLY A 1 353 ? -7.884 -2.608 -23.079 1.00 81.94 353 GLY A N 1
ATOM 2731 C CA . GLY A 1 353 ? -8.817 -3.485 -23.769 1.00 81.94 353 GLY A CA 1
ATOM 2732 C C . GLY A 1 353 ? -9.782 -4.064 -22.747 1.00 81.94 353 GLY A C 1
ATOM 2733 O O . GLY A 1 353 ? -9.440 -5.015 -22.054 1.00 81.94 353 GLY A O 1
ATOM 2734 N N . LYS A 1 354 ? -10.962 -3.444 -22.609 1.00 54.03 354 LYS A N 1
ATOM 2735 C CA . LYS A 1 354 ? -12.021 -3.956 -21.732 1.00 54.03 354 LYS A CA 1
ATOM 2736 C C . LYS A 1 354 ? -12.239 -5.451 -22.030 1.00 54.03 354 LYS A C 1
ATOM 2738 O O . LYS A 1 354 ? -12.286 -5.788 -23.215 1.00 54.03 354 LYS A O 1
ATOM 2743 N N . PRO A 1 355 ? -12.349 -6.312 -21.004 1.00 48.56 355 PRO A N 1
ATOM 2744 C CA . PRO A 1 355 ? -12.733 -7.705 -21.198 1.00 48.56 355 PRO A CA 1
ATOM 2745 C C . PRO A 1 355 ? -14.100 -7.837 -21.875 1.00 48.56 355 PRO A C 1
ATOM 2747 O O . PRO A 1 355 ? -14.952 -6.932 -21.683 1.00 48.56 355 PRO A O 1
#

Foldseek 3Di:
DDDDDDDDPDDPPPDVVVVVVVVCVVQVVDQFDDWDDDPDDDDDDDDDDDDDDDDDPDDTPFQPAPDPQKTWIDGAPPHDPPDFTWIFGGDPNDTPDIDGDDPDPAAFDDPPDDLVNLLVVQLPHAQRVLLLVLCCVVVVDPPVRLSVQLSVLVVVVVVVVDTDHPVSSSVSSCVVSVVSLLCQLLVPPDDLLRSLVSLCSSLVRGDQVVNQVSQLSNCCRHPVDPWAAKDWDWFQQCDDPRHRHTDIDIFGTHDPQEGEHEHADLAEHDVSVVSSQLSQLDDDPPHHRSGVAYEYEYSHLNHLLRCLQVVQVVCPDPSQPQRYKYWYQAPSRDIQIDRHSVSSVVSSVVNVPDD

Nearest PDB structures (foldseek):
  6eqo-assembly1_A  TM=1.762E-01  e=8.705E+00  Erythrobacter sp. NAP1

pLDDT: mean 77.45, std 24.8, range [22.75, 98.62]

Sequence (355 aa):
TLTQTSTYSGRFTWTIHDEVIRLRQWATDTVYELPKVSEDRSRAIASPAPTRARAPSGT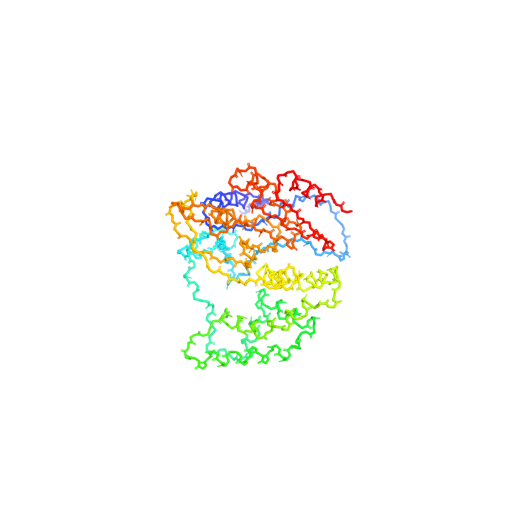TTAAAPALPGQYELARRPSSPNSAPGLRARVVGDAFTGFEPLAAAAGTEIPHTLSAKEVVTHLRDSSGFGQYLEMLETQGLASAAVVDGVIQHKLNLLGMSGKRVTTEALRGDVRDHFRERVRAHLCDPSLSETASWQRFRDMAANLSPSERGYLAEVWVRGRHLPGSEGQRRVDVLRTSGVDAGKVQRRVVDAVEGDTAVEIKDILGLIDRDQFEAYLDMLESTDGDKPLFQKVKYVFTNPEGAIANLEFMAGQMRKIHVDKKLVVECFDSRGVKHVTDSYEGAMRLLTTLRGKP